Protein AF-A0AAX0L5Q6-F1 (afdb_monomer_lite)

Sequence (207 aa):
MLHQFEGVDPGPRPIDIALCAPSGLLPMERTLDDLRRASADLAHAEAAEIIARHRLGQLDEMIAGCEDDAGEVDAETAQALMGAADGLREERDSLAETLPLELGFHADRRDAASERIHTAQRKLRTMLQIPEHFGWLEEDRDLLAQARDALRFEPATLAESARQEARARLSDGLAAMPLAARRQGDLLRSVAGAARRLVDEVRRRDS

Foldseek 3Di:
DDDDDDDDDPPDDPPCPPPDDDDPDFPLVVLLVLLVVLLVLLLVLLLQLVVLVVLLVVLVVLLVVLCVVLVVDDPVSSVVSNVVSVVSVVVSVVSVVCSVVSNVVSVVSNVVSLVSNVVSLVVLVVCVVCVVVRVDDPPPPVSVVSSVVSNPDHSVNSSVVSNVVSVVVVVVDDDDDDPDPPPCVVVCVVVVVVVVVVVVVVVVVVD

Structure (mmCIF, N/CA/C/O backbone):
data_AF-A0AAX0L5Q6-F1
#
_entry.id   AF-A0AAX0L5Q6-F1
#
loop_
_atom_site.group_PDB
_atom_site.id
_atom_site.type_symbol
_atom_site.label_atom_id
_atom_site.label_alt_id
_atom_site.label_comp_id
_atom_site.label_asym_id
_atom_site.label_entity_id
_atom_site.label_seq_id
_atom_site.pdbx_PDB_ins_code
_atom_site.Cartn_x
_atom_site.Cartn_y
_atom_site.Cartn_z
_atom_site.occupancy
_atom_site.B_iso_or_equiv
_atom_site.auth_seq_id
_atom_site.auth_comp_id
_atom_site.auth_asym_id
_atom_site.auth_atom_id
_atom_site.pdbx_PDB_model_num
ATOM 1 N N . MET A 1 1 ? 4.596 8.999 -76.781 1.00 39.00 1 MET A N 1
ATOM 2 C CA . MET A 1 1 ? 5.779 9.506 -76.052 1.00 39.00 1 MET A CA 1
ATOM 3 C C . MET A 1 1 ? 5.304 9.840 -74.647 1.00 39.00 1 MET A C 1
ATOM 5 O O . MET A 1 1 ? 4.594 10.819 -74.507 1.00 39.00 1 MET A O 1
ATOM 9 N N . LEU A 1 2 ? 5.279 8.894 -73.702 1.00 43.81 2 LEU A N 1
ATOM 10 C CA . LEU A 1 2 ? 6.402 8.370 -72.898 1.00 43.81 2 LEU A CA 1
ATOM 11 C C . LEU A 1 2 ? 7.166 9.467 -72.144 1.00 43.81 2 LEU A C 1
ATOM 13 O O . LEU A 1 2 ? 7.907 10.204 -72.778 1.00 43.81 2 LEU A O 1
ATOM 17 N N . HIS A 1 3 ? 6.927 9.539 -70.829 1.00 42.66 3 HIS A N 1
ATOM 18 C CA . HIS A 1 3 ? 7.857 9.595 -69.678 1.00 42.66 3 HIS A CA 1
ATOM 19 C C . HIS A 1 3 ? 7.001 10.024 -68.464 1.00 42.66 3 HIS A C 1
ATOM 21 O O . HIS A 1 3 ? 6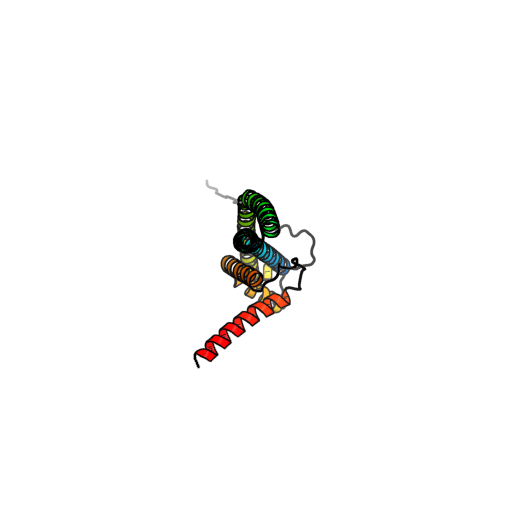.403 11.089 -68.507 1.00 42.66 3 HIS A O 1
ATOM 27 N N . GLN A 1 4 ? 6.633 9.167 -67.507 1.00 44.28 4 GLN A N 1
ATOM 28 C CA . GLN A 1 4 ? 7.376 8.372 -66.508 1.00 44.28 4 GLN A CA 1
ATOM 29 C C . GLN A 1 4 ? 7.138 8.947 -65.097 1.00 44.28 4 GLN A C 1
ATOM 31 O O . GLN A 1 4 ? 7.020 10.153 -64.913 1.00 44.28 4 GLN A O 1
ATOM 36 N N . PHE A 1 5 ? 6.972 8.020 -64.154 1.00 45.06 5 PHE A N 1
ATOM 37 C CA . PHE A 1 5 ? 6.630 8.168 -62.739 1.00 45.06 5 PHE A CA 1
ATOM 38 C C . PHE A 1 5 ? 7.772 8.768 -61.904 1.00 45.06 5 PHE A C 1
ATOM 40 O O . PHE A 1 5 ? 8.924 8.594 -62.275 1.00 45.06 5 PHE A O 1
ATOM 47 N N . GLU A 1 6 ? 7.424 9.373 -60.759 1.00 40.88 6 GLU A N 1
ATOM 48 C CA . GLU A 1 6 ? 7.946 9.115 -59.391 1.00 40.88 6 GLU A CA 1
ATOM 49 C C . GLU A 1 6 ? 7.490 10.293 -58.490 1.00 40.88 6 GLU A C 1
ATOM 51 O O . GLU A 1 6 ? 7.756 11.450 -58.786 1.00 40.88 6 GLU A O 1
ATOM 56 N N . GLY A 1 7 ? 6.691 10.140 -57.431 1.00 45.81 7 GLY A N 1
ATOM 57 C CA . GLY A 1 7 ? 6.608 9.010 -56.511 1.00 45.81 7 GLY A CA 1
ATOM 58 C C . GLY A 1 7 ? 7.611 9.141 -55.362 1.00 45.81 7 GLY A C 1
ATOM 59 O O . GLY A 1 7 ? 8.206 8.142 -54.988 1.00 45.81 7 GLY A O 1
ATOM 60 N N . VAL A 1 8 ? 7.845 10.349 -54.831 1.00 46.56 8 VAL A N 1
ATOM 61 C CA . VAL A 1 8 ? 8.694 10.529 -53.641 1.00 46.56 8 VAL A CA 1
ATOM 62 C C . VAL A 1 8 ? 7.823 10.465 -52.390 1.00 46.56 8 VAL A C 1
ATOM 64 O O . VAL A 1 8 ? 7.191 11.441 -51.989 1.00 46.56 8 VAL A O 1
ATOM 67 N N . ASP A 1 9 ? 7.790 9.272 -51.813 1.00 49.50 9 ASP A N 1
ATOM 68 C CA . ASP A 1 9 ? 7.320 8.984 -50.464 1.00 49.50 9 ASP A CA 1
ATOM 69 C C . ASP A 1 9 ? 8.256 9.670 -49.444 1.00 49.50 9 ASP A C 1
ATOM 71 O O . ASP A 1 9 ? 9.457 9.371 -49.426 1.00 49.50 9 ASP A O 1
ATOM 75 N N . PRO A 1 10 ? 7.789 10.629 -48.622 1.00 47.06 10 PRO A N 1
ATOM 76 C CA . PRO A 1 10 ? 8.602 11.153 -47.541 1.00 47.06 10 PRO A CA 1
ATOM 77 C C . PRO A 1 10 ? 8.663 10.085 -46.446 1.00 47.06 10 PRO A C 1
ATOM 79 O O . PRO A 1 10 ? 7.744 9.954 -45.638 1.00 47.06 10 PRO A O 1
ATOM 82 N N . GLY A 1 11 ? 9.760 9.325 -46.439 1.00 41.84 11 GLY A N 1
ATOM 83 C CA . GLY A 1 11 ? 10.041 8.309 -45.429 1.00 41.84 11 GLY A CA 1
ATOM 84 C C . GLY A 1 11 ? 9.844 8.804 -43.985 1.00 41.84 11 GLY A C 1
ATOM 85 O O . GLY A 1 11 ? 9.812 10.013 -43.719 1.00 41.84 11 GLY A O 1
ATOM 86 N N . PRO A 1 12 ? 9.701 7.874 -43.024 1.00 44.66 12 PRO A N 1
ATOM 87 C CA . PRO A 1 12 ? 9.390 8.206 -41.642 1.00 44.66 12 PRO A CA 1
ATOM 88 C C . PRO A 1 12 ? 10.448 9.153 -41.078 1.00 44.66 12 PRO A C 1
ATOM 90 O O . PRO A 1 12 ? 11.645 8.861 -41.094 1.00 44.66 12 PRO A O 1
ATOM 93 N N . ARG A 1 13 ? 9.991 10.310 -40.587 1.00 44.41 13 ARG A N 1
ATOM 94 C CA . ARG A 1 13 ? 10.853 11.273 -39.901 1.00 44.41 13 ARG A CA 1
ATOM 95 C C . ARG A 1 13 ? 11.5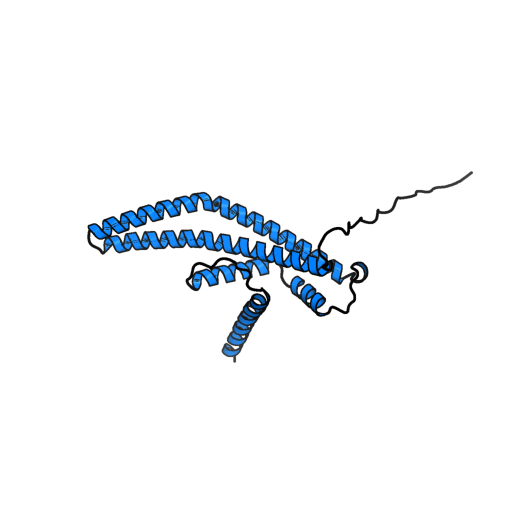40 10.563 -38.730 1.00 44.41 13 ARG A C 1
ATOM 97 O O . ARG A 1 13 ? 10.860 9.810 -38.024 1.00 44.41 13 ARG A O 1
ATOM 104 N N . PRO A 1 14 ? 12.842 10.794 -38.498 1.00 38.28 14 PRO A N 1
ATOM 105 C CA . PRO A 1 14 ? 13.479 10.319 -37.283 1.00 38.28 14 PRO A CA 1
ATOM 106 C C . PRO A 1 14 ? 12.684 10.859 -36.095 1.00 38.28 14 PRO A C 1
ATOM 108 O O . PRO A 1 14 ? 12.321 12.035 -36.052 1.00 38.28 14 PRO A O 1
ATOM 111 N N . ILE A 1 15 ? 12.352 9.966 -35.166 1.00 43.81 15 ILE A N 1
ATOM 112 C CA . ILE A 1 15 ? 11.798 10.346 -33.875 1.00 43.81 15 ILE A CA 1
ATOM 113 C C . ILE A 1 15 ? 12.855 11.246 -33.241 1.00 43.81 15 ILE A C 1
ATOM 115 O O . ILE A 1 15 ? 13.920 10.761 -32.858 1.00 43.81 15 ILE A O 1
ATOM 119 N N . ASP A 1 16 ? 12.573 12.545 -33.164 1.00 34.06 16 ASP A N 1
ATOM 120 C CA . ASP A 1 16 ? 13.301 13.478 -32.313 1.00 34.06 16 ASP A CA 1
ATOM 121 C C . ASP A 1 16 ? 13.109 13.012 -30.866 1.00 34.06 16 ASP A C 1
ATOM 123 O O . ASP A 1 16 ? 12.198 13.430 -30.146 1.00 34.06 16 ASP A O 1
ATOM 127 N N . ILE A 1 17 ? 13.956 12.075 -30.438 1.00 45.22 17 ILE A N 1
ATOM 128 C CA . ILE A 1 17 ? 14.176 11.786 -29.031 1.00 45.22 17 ILE A CA 1
ATOM 129 C C . ILE A 1 17 ? 14.894 13.022 -28.515 1.00 45.22 17 ILE A C 1
ATOM 131 O O . ILE A 1 17 ? 16.114 13.132 -28.605 1.00 45.22 17 ILE A O 1
ATOM 135 N N . ALA A 1 18 ? 14.113 13.980 -28.025 1.00 39.59 18 ALA A N 1
ATOM 136 C CA . ALA A 1 18 ? 14.612 15.123 -27.292 1.00 39.59 18 ALA A CA 1
ATOM 137 C C . ALA A 1 18 ? 15.440 14.621 -26.095 1.00 39.59 18 ALA A C 1
ATOM 139 O O . ALA A 1 18 ? 14.928 14.367 -25.004 1.00 39.59 18 ALA A O 1
ATOM 140 N N . LEU A 1 19 ? 16.746 14.466 -26.318 1.00 49.41 19 LEU A N 1
ATOM 141 C CA . LEU A 1 19 ? 17.773 14.505 -25.293 1.00 49.41 19 LEU A CA 1
ATOM 142 C C . LEU A 1 19 ? 17.742 15.911 -24.700 1.00 49.41 19 LEU A C 1
ATOM 144 O O . LEU A 1 19 ? 18.424 16.798 -25.199 1.00 49.41 19 LEU A O 1
ATOM 148 N N . CYS A 1 20 ? 16.940 16.142 -23.661 1.00 41.44 20 CYS A N 1
ATOM 149 C CA . CYS A 1 20 ? 17.141 17.315 -22.820 1.00 41.44 20 CYS A CA 1
ATOM 150 C C . CYS A 1 20 ? 16.563 17.168 -21.403 1.00 41.44 20 CYS A C 1
ATOM 152 O O . CYS A 1 20 ? 15.377 16.898 -21.222 1.00 41.44 20 CYS A O 1
ATOM 154 N N . ALA A 1 21 ? 17.451 17.470 -20.443 1.00 41.88 21 ALA A N 1
ATOM 155 C CA . ALA A 1 21 ? 17.287 17.789 -19.015 1.00 41.88 21 ALA A CA 1
ATOM 156 C C . ALA A 1 21 ? 17.205 16.638 -17.980 1.00 41.88 21 ALA A C 1
ATOM 158 O O . ALA A 1 21 ? 16.645 15.576 -18.251 1.00 41.88 21 ALA A O 1
ATOM 159 N N . PRO A 1 22 ? 17.616 16.885 -16.715 1.00 41.16 22 PRO A N 1
ATOM 160 C CA . PRO A 1 22 ? 18.889 17.420 -16.226 1.00 41.16 22 PRO A CA 1
ATOM 161 C C . PRO A 1 22 ? 19.410 16.460 -15.143 1.00 41.16 22 PRO A C 1
ATOM 163 O O . PRO A 1 22 ? 19.138 16.590 -13.951 1.00 41.16 22 PRO A O 1
ATOM 166 N N . SER A 1 23 ? 20.085 15.402 -15.549 1.00 47.94 23 SER A N 1
ATOM 167 C CA . SER A 1 23 ? 20.729 14.471 -14.627 1.00 47.94 23 SER A CA 1
ATOM 168 C C . SER A 1 23 ? 21.880 13.902 -15.422 1.00 47.94 23 SER A C 1
ATOM 170 O O . SER A 1 23 ? 21.639 13.380 -16.504 1.00 47.94 23 SER A O 1
ATOM 172 N N . GLY A 1 24 ? 23.117 14.028 -14.948 1.00 57.69 24 GLY A N 1
ATOM 173 C CA . GLY A 1 24 ? 24.294 13.460 -15.621 1.00 57.69 24 GLY A CA 1
ATOM 174 C C . GLY A 1 24 ? 24.316 11.924 -15.645 1.00 57.69 24 GLY A C 1
ATOM 175 O O . GLY A 1 24 ? 25.393 11.348 -15.692 1.00 57.69 24 GLY A O 1
ATOM 176 N N . LEU A 1 25 ? 23.149 11.282 -15.544 1.00 63.72 25 LEU A N 1
ATOM 177 C CA . LEU A 1 25 ? 22.949 9.844 -15.545 1.00 63.72 25 LEU A CA 1
ATOM 178 C C . LEU A 1 25 ? 22.794 9.352 -16.980 1.00 63.72 25 LEU A C 1
ATOM 180 O O . LEU A 1 25 ? 22.080 9.953 -17.790 1.00 63.72 25 LEU A O 1
ATOM 184 N N . LEU A 1 26 ? 23.413 8.215 -17.267 1.00 80.88 26 LEU A N 1
ATOM 185 C CA . LEU A 1 26 ? 23.251 7.523 -18.535 1.00 80.88 26 LEU A CA 1
ATOM 186 C C . LEU A 1 26 ? 21.781 7.077 -18.707 1.00 80.88 26 LEU A C 1
ATOM 188 O O . LEU A 1 26 ? 21.096 6.779 -17.722 1.00 80.88 26 LEU A O 1
ATOM 192 N N . PRO A 1 27 ? 21.262 6.971 -19.947 1.00 86.81 27 PRO A N 1
ATOM 193 C CA . PRO A 1 27 ? 19.860 6.616 -20.203 1.00 86.81 27 PRO A CA 1
ATOM 194 C C . PRO A 1 27 ? 19.373 5.342 -19.490 1.00 86.81 27 PRO A C 1
ATOM 196 O O . PRO A 1 27 ? 18.231 5.275 -19.025 1.00 86.81 27 PRO A O 1
ATOM 199 N N . MET A 1 28 ? 20.242 4.337 -19.364 1.00 87.62 28 MET A N 1
ATOM 200 C CA . MET A 1 28 ? 19.927 3.094 -18.659 1.00 87.62 28 MET A CA 1
ATOM 201 C C . MET A 1 28 ? 19.878 3.277 -17.137 1.00 87.62 28 MET A C 1
ATOM 203 O O . MET A 1 28 ? 18.974 2.732 -16.509 1.00 87.62 28 MET A O 1
ATOM 207 N N . GLU A 1 29 ? 20.768 4.077 -16.539 1.00 89.50 29 GLU A N 1
ATOM 208 C CA . GLU A 1 29 ? 20.717 4.394 -15.101 1.00 89.50 29 GLU A CA 1
ATOM 209 C C . GLU A 1 29 ? 19.412 5.097 -14.745 1.00 89.50 29 GLU A C 1
ATOM 211 O O . GLU A 1 29 ? 18.753 4.735 -13.773 1.00 89.50 29 GLU A O 1
ATOM 216 N N . ARG A 1 30 ? 18.996 6.058 -15.578 1.00 90.25 30 ARG A N 1
ATOM 217 C CA . ARG A 1 30 ? 17.706 6.732 -15.425 1.00 90.25 30 ARG A CA 1
ATOM 218 C C . ARG A 1 30 ? 16.544 5.747 -15.521 1.00 90.25 30 ARG A C 1
ATOM 220 O O . ARG A 1 30 ? 15.635 5.796 -14.704 1.00 90.25 30 ARG A O 1
ATOM 227 N N . THR A 1 31 ? 16.582 4.831 -16.487 1.00 92.88 31 THR A N 1
ATOM 228 C CA . THR A 1 31 ? 15.521 3.825 -16.652 1.00 92.88 31 THR A CA 1
ATOM 229 C C . THR A 1 31 ? 15.474 2.851 -15.469 1.00 92.88 31 THR A C 1
ATOM 231 O O . THR A 1 31 ? 14.393 2.457 -15.033 1.00 92.88 31 THR A O 1
ATOM 234 N N . LEU A 1 32 ? 16.632 2.486 -14.912 1.00 92.06 32 LEU A N 1
ATOM 235 C CA . LEU A 1 32 ? 16.724 1.706 -13.680 1.00 92.06 32 LEU A CA 1
ATOM 236 C C . LEU A 1 32 ? 16.179 2.479 -12.475 1.00 92.06 32 LEU A C 1
ATOM 238 O O . LEU A 1 32 ? 15.491 1.888 -11.647 1.00 92.06 32 LEU A O 1
ATOM 242 N N . ASP A 1 33 ? 16.444 3.781 -12.375 1.00 93.31 33 ASP A N 1
ATOM 243 C CA . ASP A 1 33 ? 15.883 4.621 -11.314 1.00 93.31 33 ASP A CA 1
ATOM 244 C C . ASP A 1 33 ? 14.357 4.749 -11.429 1.00 93.31 33 ASP A C 1
ATOM 246 O O . ASP A 1 33 ? 13.644 4.552 -10.445 1.00 93.31 33 ASP A O 1
ATOM 250 N N . ASP A 1 34 ? 13.840 4.965 -12.641 1.00 93.75 34 ASP A N 1
ATOM 251 C CA . ASP A 1 34 ? 12.400 4.982 -12.921 1.00 93.75 34 ASP A CA 1
ATOM 252 C C . ASP A 1 34 ? 11.740 3.654 -12.515 1.00 93.75 34 ASP A C 1
ATOM 254 O O . ASP A 1 34 ? 10.686 3.645 -11.873 1.00 93.75 34 ASP A O 1
ATOM 258 N N . LEU A 1 35 ? 12.385 2.526 -12.831 1.00 94.00 35 LEU A N 1
ATOM 259 C CA . LEU A 1 35 ? 11.920 1.195 -12.446 1.00 94.00 35 LEU A CA 1
ATOM 260 C C . LEU A 1 35 ? 11.919 1.008 -10.922 1.00 94.00 35 LEU A C 1
ATOM 262 O O . LEU A 1 35 ? 10.951 0.478 -10.371 1.00 94.00 35 LEU A O 1
ATOM 266 N N . ARG A 1 36 ? 12.963 1.473 -10.223 1.00 92.69 36 ARG A N 1
ATOM 267 C CA . ARG A 1 36 ? 13.037 1.428 -8.751 1.00 92.69 36 ARG A CA 1
ATOM 268 C C . ARG A 1 36 ? 11.916 2.246 -8.114 1.00 92.69 36 ARG A C 1
ATOM 270 O O . ARG A 1 36 ? 11.240 1.740 -7.221 1.00 92.69 36 ARG A O 1
ATOM 277 N N . ARG A 1 37 ? 11.680 3.473 -8.591 1.00 94.00 37 ARG A N 1
ATOM 278 C CA . ARG A 1 37 ? 10.597 4.343 -8.100 1.00 94.00 37 ARG A CA 1
ATOM 279 C C . ARG A 1 37 ? 9.227 3.709 -8.320 1.00 94.00 37 ARG A C 1
ATOM 281 O O . ARG A 1 37 ? 8.440 3.632 -7.385 1.00 94.00 37 ARG A O 1
ATOM 288 N N . ALA A 1 38 ? 8.970 3.188 -9.519 1.00 95.88 38 ALA A N 1
ATOM 289 C CA . ALA A 1 38 ? 7.710 2.516 -9.821 1.00 95.88 38 ALA A CA 1
ATOM 290 C C . ALA A 1 38 ? 7.502 1.258 -8.956 1.00 95.88 38 ALA A C 1
ATOM 292 O O . ALA A 1 38 ? 6.407 1.031 -8.452 1.00 95.88 38 ALA A O 1
ATOM 293 N N . SER A 1 39 ? 8.563 0.488 -8.698 1.00 94.44 39 SER A N 1
ATOM 294 C CA . SER A 1 39 ? 8.512 -0.672 -7.793 1.00 94.44 39 SER A CA 1
ATOM 295 C C . SER A 1 39 ? 8.211 -0.269 -6.344 1.00 94.44 39 SER A C 1
ATOM 297 O O . SER A 1 39 ? 7.459 -0.953 -5.654 1.00 94.44 39 SER A O 1
ATOM 299 N N . ALA A 1 40 ? 8.769 0.851 -5.875 1.00 93.25 40 ALA A N 1
ATOM 300 C CA . ALA A 1 40 ? 8.499 1.380 -4.539 1.00 93.25 40 ALA A CA 1
ATOM 301 C C . ALA A 1 40 ? 7.060 1.903 -4.390 1.00 93.25 40 ALA A C 1
ATOM 303 O O . ALA A 1 40 ? 6.447 1.703 -3.340 1.00 93.25 40 ALA A O 1
ATOM 304 N N . ASP A 1 41 ? 6.520 2.536 -5.436 1.00 94.25 41 ASP A N 1
ATOM 305 C CA . ASP A 1 41 ? 5.120 2.965 -5.489 1.00 94.25 41 ASP A CA 1
ATOM 306 C C . ASP A 1 41 ? 4.161 1.772 -5.450 1.00 94.25 41 ASP A C 1
ATOM 308 O O . ASP A 1 41 ? 3.184 1.800 -4.702 1.00 94.25 41 ASP A O 1
ATOM 312 N N . LEU A 1 42 ? 4.466 0.716 -6.212 1.00 96.31 42 LEU A N 1
ATOM 313 C CA . LEU A 1 42 ? 3.703 -0.531 -6.200 1.00 96.31 42 LEU A CA 1
ATOM 314 C C . LEU A 1 42 ? 3.681 -1.136 -4.792 1.00 96.31 42 LEU A C 1
ATOM 316 O O . LEU A 1 42 ? 2.616 -1.426 -4.257 1.00 96.31 42 LEU A O 1
ATOM 320 N N . ALA A 1 43 ? 4.850 -1.258 -4.157 1.00 94.25 43 ALA A N 1
ATOM 321 C CA . ALA A 1 43 ? 4.950 -1.809 -2.811 1.00 94.25 43 ALA A CA 1
ATOM 322 C C . ALA A 1 43 ? 4.190 -0.976 -1.763 1.00 94.25 43 ALA A C 1
ATOM 324 O O . ALA A 1 43 ? 3.603 -1.543 -0.845 1.00 94.25 43 ALA A O 1
ATOM 325 N N . HIS A 1 44 ? 4.174 0.354 -1.901 1.00 93.62 44 HIS A N 1
ATOM 326 C CA . HIS A 1 44 ? 3.370 1.225 -1.040 1.00 93.62 44 HIS A CA 1
ATOM 327 C C . HIS A 1 44 ? 1.875 0.990 -1.207 1.00 93.62 44 HIS A C 1
ATOM 329 O O . HIS A 1 44 ? 1.171 0.918 -0.205 1.00 93.62 44 HIS A O 1
ATOM 335 N N . ALA A 1 45 ? 1.393 0.897 -2.448 1.00 95.56 45 ALA A N 1
ATOM 336 C CA . ALA A 1 45 ? -0.021 0.669 -2.718 1.00 95.56 45 ALA A CA 1
ATOM 337 C C . ALA A 1 45 ? -0.496 -0.660 -2.107 1.00 95.56 45 ALA A C 1
ATOM 339 O O . ALA A 1 45 ? -1.496 -0.682 -1.395 1.00 95.56 45 ALA A O 1
ATOM 340 N N . GLU A 1 46 ? 0.278 -1.733 -2.297 1.00 95.19 46 GLU A N 1
ATOM 341 C CA . GLU A 1 46 ? -0.011 -3.057 -1.728 1.00 95.19 46 GLU A CA 1
ATOM 342 C C . GLU A 1 46 ? 0.016 -3.061 -0.190 1.00 95.19 46 GLU A C 1
ATOM 344 O O . GLU A 1 46 ? -0.846 -3.654 0.460 1.00 95.19 46 GLU A O 1
ATOM 349 N N . ALA A 1 47 ? 1.001 -2.388 0.415 1.00 93.19 47 ALA A N 1
ATOM 350 C CA . ALA A 1 47 ? 1.112 -2.314 1.868 1.00 93.19 47 ALA A CA 1
ATOM 351 C C . ALA A 1 47 ? -0.021 -1.490 2.494 1.00 93.19 47 ALA A C 1
ATOM 353 O O . ALA A 1 47 ? -0.550 -1.881 3.532 1.00 93.19 47 ALA A O 1
ATOM 354 N N . ALA A 1 48 ? -0.398 -0.371 1.874 1.00 92.31 48 ALA A N 1
ATOM 355 C CA . ALA A 1 48 ? -1.431 0.515 2.396 1.00 92.31 48 ALA A CA 1
ATOM 356 C C . ALA A 1 48 ? -2.797 -0.178 2.472 1.00 92.31 48 ALA A C 1
ATOM 358 O O . ALA A 1 48 ? -3.453 -0.101 3.507 1.00 92.31 48 ALA A O 1
ATOM 359 N N . GLU A 1 49 ? -3.181 -0.936 1.438 1.00 93.00 49 GLU A N 1
ATOM 360 C CA . GLU A 1 49 ? -4.413 -1.734 1.464 1.00 93.00 49 GLU A CA 1
ATOM 361 C C . GLU A 1 49 ? -4.413 -2.749 2.622 1.00 93.00 49 GLU A C 1
ATOM 363 O O . GLU A 1 49 ? -5.400 -2.871 3.352 1.00 93.00 49 GLU A O 1
ATOM 368 N N . ILE A 1 50 ? -3.305 -3.468 2.817 1.00 93.06 50 ILE A N 1
ATOM 369 C CA . ILE A 1 50 ? -3.182 -4.462 3.890 1.00 93.06 50 ILE A CA 1
ATOM 370 C C . ILE A 1 50 ? -3.276 -3.802 5.272 1.00 93.06 50 ILE A C 1
ATOM 372 O O . ILE A 1 50 ? -3.982 -4.309 6.142 1.00 93.06 50 ILE A O 1
ATOM 376 N N . ILE A 1 51 ? -2.601 -2.668 5.467 1.00 90.62 51 ILE A N 1
ATOM 377 C CA . ILE A 1 51 ? -2.607 -1.922 6.732 1.00 90.62 51 ILE A CA 1
ATOM 378 C C . ILE A 1 51 ? -4.005 -1.379 7.041 1.00 90.62 51 ILE A C 1
ATOM 380 O O . ILE A 1 51 ? -4.470 -1.513 8.171 1.00 90.62 51 ILE A O 1
ATOM 384 N N . ALA A 1 52 ? -4.693 -0.805 6.051 1.00 90.94 52 ALA A N 1
ATOM 385 C CA . ALA A 1 52 ? -6.026 -0.242 6.242 1.00 90.94 52 ALA A CA 1
ATOM 386 C C . ALA A 1 52 ? -7.039 -1.322 6.663 1.00 90.94 52 ALA A C 1
ATOM 388 O O . ALA A 1 52 ? -7.781 -1.142 7.629 1.00 90.94 52 ALA A O 1
ATOM 389 N N . ARG A 1 53 ? -7.004 -2.493 6.009 1.00 92.19 53 ARG A N 1
ATOM 390 C CA . ARG A 1 53 ? -7.839 -3.648 6.385 1.00 92.19 53 ARG A CA 1
ATOM 391 C C . ARG A 1 53 ? -7.485 -4.198 7.767 1.00 92.19 53 ARG A C 1
ATOM 393 O O . ARG A 1 53 ? -8.385 -4.528 8.532 1.00 92.19 53 ARG A O 1
ATOM 400 N N . HIS A 1 54 ? -6.195 -4.287 8.091 1.00 92.88 54 HIS A N 1
ATOM 401 C CA . HIS A 1 54 ? -5.746 -4.739 9.408 1.00 92.88 54 HIS A CA 1
ATOM 402 C C . HIS A 1 54 ? -6.237 -3.815 10.523 1.00 92.88 54 HIS A C 1
ATOM 404 O O . HIS A 1 54 ? -6.677 -4.298 11.558 1.00 92.88 54 HIS A O 1
ATOM 410 N N . ARG A 1 55 ? -6.193 -2.493 10.320 1.00 92.38 55 ARG A N 1
ATOM 411 C CA . ARG A 1 55 ? -6.650 -1.525 11.324 1.00 92.38 55 ARG A CA 1
ATOM 412 C C . ARG A 1 55 ? -8.130 -1.699 11.668 1.00 92.38 55 ARG A C 1
ATOM 414 O O . ARG A 1 55 ? -8.463 -1.627 12.842 1.00 92.38 55 ARG A O 1
ATOM 421 N N . LEU A 1 56 ? -8.995 -1.972 10.686 1.00 92.94 56 LEU A N 1
ATOM 422 C CA . LEU A 1 56 ? -10.397 -2.304 10.973 1.00 92.94 56 LEU A CA 1
ATOM 423 C C . LEU A 1 56 ? -10.519 -3.569 11.824 1.00 92.94 56 LEU A C 1
ATOM 425 O O . LEU A 1 56 ? -11.201 -3.539 12.840 1.00 92.94 56 LEU A O 1
ATOM 429 N N . GLY A 1 57 ? -9.817 -4.644 11.450 1.00 92.38 57 GLY A N 1
ATOM 430 C CA . GLY A 1 57 ? -9.831 -5.886 12.229 1.00 92.38 57 GLY A CA 1
ATOM 431 C C . GLY A 1 57 ? -9.335 -5.684 13.663 1.00 92.38 57 GLY A C 1
ATOM 432 O O . GLY A 1 57 ? -9.947 -6.181 14.598 1.00 92.38 57 GLY A O 1
ATOM 433 N N . GLN A 1 58 ? -8.285 -4.882 13.848 1.00 92.94 58 GLN A N 1
ATOM 434 C CA . GLN A 1 58 ? -7.760 -4.546 15.170 1.00 92.94 58 GLN A CA 1
ATOM 435 C C . GLN A 1 58 ? -8.767 -3.752 16.014 1.00 92.94 58 GLN A C 1
ATOM 437 O O . GLN A 1 58 ? -8.880 -3.997 17.211 1.00 92.94 58 GLN A O 1
ATOM 442 N N . LEU A 1 59 ? -9.500 -2.808 15.415 1.00 93.50 59 LEU A N 1
ATOM 443 C CA . LEU A 1 59 ? -10.560 -2.084 16.120 1.00 93.50 59 LEU A CA 1
ATOM 444 C C . LEU A 1 59 ? -11.697 -3.029 16.519 1.00 93.50 59 LEU A C 1
ATOM 446 O O . LEU A 1 59 ? -12.139 -2.975 17.663 1.00 93.50 59 LEU A O 1
ATOM 450 N N . ASP A 1 60 ? -12.117 -3.921 15.618 1.00 96.06 60 ASP A N 1
ATOM 451 C CA . ASP A 1 60 ? -13.149 -4.923 15.902 1.00 96.06 60 ASP A CA 1
ATOM 452 C C . ASP A 1 60 ? -12.715 -5.855 17.062 1.00 96.06 60 ASP A C 1
ATOM 454 O O . ASP A 1 60 ? -13.505 -6.122 17.967 1.00 96.06 60 ASP A O 1
ATOM 458 N N . GLU A 1 61 ? -11.448 -6.289 17.097 1.00 94.38 61 GLU A N 1
ATOM 459 C CA . GLU A 1 61 ? -10.878 -7.084 18.199 1.00 94.38 61 GLU A CA 1
ATOM 460 C C . GLU A 1 61 ? -10.828 -6.312 19.526 1.00 94.38 61 GLU A C 1
ATOM 462 O O . GLU A 1 61 ? -11.154 -6.864 20.576 1.00 94.38 61 GLU A O 1
ATOM 467 N N . MET A 1 62 ? -10.442 -5.033 19.498 1.00 92.69 62 MET A N 1
ATOM 468 C CA . MET A 1 62 ? -10.400 -4.195 20.700 1.00 92.69 62 MET A CA 1
ATOM 469 C C . MET A 1 62 ? -11.798 -3.929 21.265 1.00 92.69 62 MET A C 1
ATOM 471 O O . MET A 1 62 ? -11.972 -3.965 22.480 1.00 92.69 62 MET A O 1
ATOM 475 N N . ILE A 1 63 ? -12.790 -3.688 20.401 1.00 92.00 63 ILE A N 1
ATOM 476 C CA . ILE A 1 63 ? -14.193 -3.521 20.803 1.00 92.00 63 ILE A CA 1
ATOM 477 C C . ILE A 1 63 ? -14.689 -4.795 21.487 1.00 92.00 63 ILE A C 1
ATOM 479 O O . ILE A 1 63 ? -15.213 -4.712 22.595 1.00 92.00 63 ILE A O 1
ATOM 483 N N . ALA A 1 64 ? -14.468 -5.958 20.865 1.00 93.00 64 ALA A N 1
ATOM 484 C CA . ALA A 1 64 ? -14.852 -7.244 21.440 1.00 93.00 64 ALA A CA 1
ATOM 485 C C . ALA A 1 64 ? -14.172 -7.484 22.797 1.00 93.00 64 ALA A C 1
ATOM 487 O O . ALA A 1 64 ? -14.843 -7.845 23.756 1.00 93.00 64 ALA A O 1
ATOM 488 N N . GLY A 1 65 ? -12.872 -7.192 22.914 1.00 92.56 65 GLY A N 1
ATOM 489 C CA . GLY A 1 65 ? -12.152 -7.293 24.186 1.00 92.56 65 GLY A CA 1
ATOM 490 C C . GLY A 1 65 ? -12.745 -6.398 25.279 1.00 92.56 65 GLY A C 1
ATOM 491 O O . GLY A 1 65 ? -12.930 -6.850 26.403 1.00 92.56 65 GLY A O 1
ATOM 492 N N . CYS A 1 66 ? -13.113 -5.153 24.955 1.00 92.00 66 CYS A N 1
ATOM 493 C CA . CYS A 1 66 ? -13.786 -4.273 25.913 1.00 92.00 66 CYS A CA 1
ATOM 494 C C . CYS A 1 66 ? -15.167 -4.799 26.336 1.00 92.00 66 CYS A C 1
ATOM 496 O O . CYS A 1 66 ? -15.526 -4.671 27.505 1.00 92.00 66 CYS A O 1
ATOM 498 N N . GLU A 1 67 ? -15.945 -5.352 25.404 1.00 92.75 67 GLU A N 1
ATOM 499 C CA . GLU A 1 67 ? -17.276 -5.912 25.673 1.00 92.75 67 GLU A CA 1
ATOM 500 C C . GLU A 1 67 ? -17.205 -7.181 26.535 1.00 92.75 67 GLU A C 1
ATOM 502 O O . GLU A 1 67 ? -17.982 -7.316 27.485 1.00 92.75 67 GLU A O 1
ATOM 507 N N . ASP A 1 68 ? -16.258 -8.073 26.237 1.00 92.56 68 ASP A N 1
ATOM 508 C CA . ASP A 1 68 ? -16.012 -9.298 26.997 1.00 92.56 68 ASP A CA 1
ATOM 509 C C . ASP A 1 68 ? -15.543 -8.963 28.423 1.00 92.56 68 ASP A C 1
ATOM 511 O O . ASP A 1 68 ? -16.153 -9.411 29.398 1.00 92.56 68 ASP A O 1
ATOM 515 N N . ASP A 1 69 ? -14.533 -8.092 28.559 1.00 92.06 69 ASP A N 1
ATOM 516 C CA . ASP A 1 69 ? -13.992 -7.675 29.858 1.00 92.06 69 ASP A CA 1
ATOM 517 C C . ASP A 1 69 ? -15.056 -6.969 30.719 1.00 92.06 69 ASP A C 1
ATOM 519 O O . ASP A 1 69 ? -15.109 -7.160 31.937 1.00 92.06 69 ASP A O 1
ATOM 523 N N . ALA A 1 70 ? -15.955 -6.184 30.108 1.00 91.25 70 ALA A N 1
ATOM 524 C CA . ALA A 1 70 ? -17.042 -5.508 30.820 1.00 91.25 70 ALA A CA 1
ATOM 525 C C . ALA A 1 70 ? -18.021 -6.489 31.492 1.00 91.25 70 ALA A C 1
ATOM 527 O O . ALA A 1 70 ? -18.650 -6.133 32.491 1.00 91.25 70 ALA A O 1
ATOM 528 N N . GLY A 1 71 ? -18.145 -7.717 30.977 1.00 90.31 71 GLY A N 1
ATOM 529 C CA . GLY A 1 71 ? -18.977 -8.770 31.561 1.00 90.31 71 GLY A CA 1
ATOM 530 C C . GLY A 1 71 ? -18.402 -9.403 32.833 1.00 90.31 71 GLY A C 1
ATOM 531 O O . GLY A 1 71 ? -19.144 -10.053 33.574 1.00 90.31 71 GLY A O 1
ATOM 532 N N . GLU A 1 72 ? -17.108 -9.212 33.105 1.00 94.25 72 GLU A N 1
ATOM 533 C CA . GLU A 1 72 ? -16.379 -9.892 34.185 1.00 94.25 72 GLU A CA 1
ATOM 534 C C . GLU A 1 72 ? -15.978 -8.973 35.354 1.00 94.25 72 GLU A C 1
ATOM 536 O O . GLU A 1 72 ? -15.521 -9.451 36.397 1.00 94.25 72 GLU A O 1
ATOM 541 N N . VAL A 1 73 ? -16.163 -7.658 35.211 1.00 92.69 73 VAL A N 1
ATOM 542 C CA . VAL A 1 73 ? -15.715 -6.637 36.175 1.00 92.69 73 VAL A CA 1
ATOM 543 C C . VAL A 1 73 ? -16.873 -5.973 36.935 1.00 92.69 73 VAL A C 1
ATOM 545 O O . VAL A 1 73 ? -18.051 -6.263 36.723 1.00 92.69 73 VAL A O 1
ATOM 548 N N . ASP A 1 74 ? -16.549 -5.088 37.882 1.00 95.06 74 ASP A N 1
ATOM 549 C CA . ASP A 1 74 ? -17.545 -4.316 38.625 1.00 95.06 74 ASP A CA 1
ATOM 550 C C . ASP A 1 74 ? -18.255 -3.267 37.745 1.00 95.06 74 ASP A C 1
ATOM 552 O O . ASP A 1 74 ? -17.784 -2.900 36.671 1.00 95.06 74 ASP A O 1
ATOM 556 N N . ALA A 1 75 ? -19.393 -2.755 38.220 1.00 95.94 75 ALA A N 1
ATOM 557 C CA . ALA A 1 75 ? -20.259 -1.876 37.436 1.00 95.94 75 ALA A CA 1
ATOM 558 C C . ALA A 1 75 ? -19.600 -0.554 36.996 1.00 95.94 75 ALA A C 1
ATOM 560 O O . ALA A 1 75 ? -19.926 -0.055 35.920 1.00 95.94 75 ALA A O 1
ATOM 561 N N . GLU A 1 76 ? -18.699 0.021 37.799 1.00 95.62 76 GLU A N 1
ATOM 562 C CA . GLU A 1 76 ? -18.012 1.268 37.442 1.00 95.62 76 GLU A CA 1
ATOM 563 C C . GLU A 1 76 ? -16.995 1.006 36.325 1.00 95.62 76 GLU A C 1
ATOM 565 O O . GLU A 1 76 ? -16.999 1.695 35.300 1.00 95.62 76 GLU A O 1
ATOM 570 N N . THR A 1 77 ? -16.188 -0.047 36.476 1.00 92.50 77 THR A N 1
ATOM 571 C CA . THR A 1 77 ? -15.215 -0.470 35.458 1.00 92.50 77 THR A CA 1
ATOM 572 C C . THR A 1 77 ? -15.904 -0.903 34.161 1.00 92.50 77 THR A C 1
ATOM 574 O O . THR A 1 77 ? -15.484 -0.498 33.077 1.00 92.50 77 THR A O 1
ATOM 577 N N . ALA A 1 78 ? -17.001 -1.659 34.250 1.00 90.88 78 ALA A N 1
ATOM 578 C CA . ALA A 1 78 ? -17.787 -2.082 33.093 1.00 90.88 78 ALA A CA 1
ATOM 579 C C . ALA A 1 78 ? -18.336 -0.874 32.320 1.00 90.88 78 ALA A C 1
ATOM 581 O O . ALA A 1 78 ? -18.253 -0.826 31.095 1.00 90.88 78 ALA A O 1
ATOM 582 N N . GLN A 1 79 ? -18.840 0.146 33.024 1.00 96.75 79 GLN A N 1
ATOM 583 C CA . GLN A 1 79 ? -19.310 1.375 32.388 1.00 96.75 79 GLN A CA 1
ATOM 584 C C . GLN A 1 79 ? -18.177 2.113 31.658 1.00 96.75 79 GLN A C 1
ATOM 586 O O . GLN A 1 79 ? -18.390 2.620 30.554 1.00 96.75 79 GLN A O 1
ATOM 591 N N . ALA A 1 80 ? -16.977 2.161 32.242 1.00 94.44 80 ALA A N 1
ATOM 592 C CA . ALA A 1 80 ? -15.813 2.766 31.601 1.00 94.44 80 ALA A CA 1
ATOM 593 C C . ALA A 1 80 ? -15.374 2.001 30.338 1.00 94.44 80 ALA A C 1
ATOM 595 O O . ALA A 1 80 ? -15.099 2.629 29.315 1.00 94.44 80 ALA A O 1
ATOM 596 N N . LEU A 1 81 ? -15.355 0.663 30.382 1.00 91.00 81 LEU A N 1
ATOM 597 C CA . LEU A 1 81 ? -15.028 -0.190 29.232 1.00 91.00 81 LEU A CA 1
ATOM 598 C C . LEU A 1 81 ? -16.045 -0.041 28.098 1.00 91.00 81 LEU A C 1
ATOM 600 O O . LEU A 1 81 ? -15.652 0.109 26.944 1.00 91.00 81 LEU A O 1
ATOM 604 N N . MET A 1 82 ? -17.339 0.010 28.418 1.00 96.56 82 MET A N 1
ATOM 605 C CA . MET A 1 82 ? -18.381 0.247 27.415 1.00 96.56 82 MET A CA 1
ATOM 606 C C . MET A 1 82 ? -18.253 1.634 26.774 1.00 96.56 82 MET A C 1
ATOM 608 O O . MET A 1 82 ? -18.373 1.754 25.558 1.00 96.56 82 MET A O 1
ATOM 612 N N . GLY A 1 83 ? -17.923 2.668 27.556 1.00 95.56 83 GLY A N 1
ATOM 613 C CA . GLY A 1 83 ? -17.628 3.998 27.012 1.00 95.56 83 GLY A CA 1
ATOM 614 C C . GLY A 1 83 ? -16.385 4.024 26.111 1.00 95.56 83 GLY A C 1
ATOM 615 O O . GLY A 1 83 ? -16.363 4.738 25.110 1.00 95.56 83 GLY A O 1
ATOM 616 N N . ALA A 1 84 ? -15.359 3.224 26.421 1.00 96.06 84 ALA A N 1
ATOM 617 C CA . ALA A 1 84 ? -14.200 3.053 25.545 1.00 96.06 84 ALA A CA 1
ATOM 618 C C . ALA A 1 84 ? -14.573 2.321 24.244 1.00 96.06 84 ALA A C 1
ATOM 620 O O . ALA A 1 84 ? -14.163 2.754 23.166 1.00 96.06 84 ALA A O 1
ATOM 621 N N . ALA A 1 85 ? -15.391 1.267 24.329 1.00 96.00 85 ALA A N 1
ATOM 622 C CA . ALA A 1 85 ? -15.909 0.547 23.168 1.00 96.00 85 ALA A CA 1
ATOM 623 C C . ALA A 1 85 ? -16.735 1.462 22.250 1.00 96.00 85 ALA A C 1
ATOM 625 O O . ALA A 1 85 ? -16.587 1.394 21.033 1.00 96.00 85 ALA A O 1
ATOM 626 N N . ASP A 1 86 ? -17.551 2.362 22.808 1.00 97.75 86 ASP A N 1
ATOM 627 C CA . ASP A 1 86 ? -18.295 3.362 22.033 1.00 97.75 86 ASP A CA 1
ATOM 628 C C . ASP A 1 86 ? -17.347 4.267 21.226 1.00 97.75 86 ASP A C 1
ATOM 630 O O . ASP A 1 86 ? -17.522 4.413 20.016 1.00 97.75 86 ASP A O 1
ATOM 634 N N . GLY A 1 87 ? -16.287 4.790 21.855 1.00 96.25 87 GLY A N 1
ATOM 635 C CA . GLY A 1 87 ? -15.276 5.597 21.161 1.00 96.25 87 GLY A CA 1
ATOM 636 C C . GLY A 1 87 ? -14.524 4.828 20.066 1.00 96.25 87 GLY A C 1
ATOM 637 O O . GLY A 1 87 ? -14.262 5.368 18.991 1.00 96.25 87 GLY A O 1
ATOM 638 N N . LEU A 1 88 ? -14.221 3.547 20.298 1.00 96.19 88 LEU A N 1
ATOM 639 C CA . LEU A 1 88 ? -13.613 2.681 19.283 1.00 96.19 88 LEU A CA 1
ATOM 640 C C . LEU A 1 88 ? -14.567 2.413 18.110 1.00 96.19 88 LEU A C 1
ATOM 642 O O . LEU A 1 88 ? -14.114 2.383 16.966 1.00 96.19 88 LEU A O 1
ATOM 646 N N . ARG A 1 89 ? -15.876 2.259 18.360 1.00 98.31 89 ARG A N 1
ATOM 647 C CA . ARG A 1 89 ? -16.886 2.107 17.297 1.00 98.31 89 ARG A CA 1
ATOM 648 C C . ARG A 1 89 ? -16.990 3.363 16.437 1.00 98.31 89 ARG A C 1
ATOM 650 O O . ARG A 1 89 ? -17.031 3.238 15.218 1.00 98.31 89 ARG A O 1
ATOM 657 N N . GLU A 1 90 ? -16.941 4.554 17.033 1.00 98.00 90 GLU A N 1
ATOM 658 C CA . GLU A 1 90 ? -16.902 5.814 16.276 1.00 98.00 90 GLU A CA 1
ATOM 659 C C . GLU A 1 90 ? -15.672 5.897 15.355 1.00 98.00 90 GLU A C 1
ATOM 661 O O . GLU A 1 90 ? -15.793 6.242 14.176 1.00 98.00 90 GLU A O 1
ATOM 666 N N . GLU A 1 91 ? -14.482 5.538 15.856 1.00 96.56 91 GLU A N 1
ATOM 667 C CA . GLU A 1 91 ? -13.264 5.488 15.036 1.00 96.56 91 GLU A CA 1
ATOM 668 C C . GLU A 1 91 ? -13.380 4.449 13.913 1.00 96.56 91 GLU A C 1
ATOM 670 O O . GLU A 1 91 ? -13.029 4.720 12.760 1.00 96.56 91 GLU A O 1
ATOM 675 N N . ARG A 1 92 ? -13.887 3.261 14.246 1.00 97.00 92 ARG A N 1
ATOM 676 C CA . ARG A 1 92 ? -14.079 2.150 13.316 1.00 97.00 92 ARG A CA 1
ATOM 677 C C . ARG A 1 92 ? -15.051 2.515 12.202 1.00 97.00 92 ARG A C 1
ATOM 679 O O . ARG A 1 92 ? -14.773 2.206 11.046 1.00 97.00 92 ARG A O 1
ATOM 686 N N . ASP A 1 93 ? -16.152 3.185 12.521 1.00 97.94 93 ASP A N 1
ATOM 687 C CA . ASP A 1 93 ? -17.148 3.611 11.538 1.00 97.94 93 ASP A CA 1
ATOM 688 C C . ASP A 1 93 ? -16.619 4.731 10.642 1.00 97.94 93 ASP A C 1
ATOM 690 O O . ASP A 1 93 ? -16.788 4.663 9.425 1.00 97.94 93 ASP A O 1
ATOM 694 N N . SER A 1 94 ? -15.884 5.690 11.211 1.00 96.06 94 SER A N 1
ATOM 695 C CA . SER A 1 94 ? -15.176 6.722 10.443 1.00 96.06 94 SER A CA 1
ATOM 696 C C . SER A 1 94 ? -14.188 6.108 9.442 1.00 96.06 94 SER A C 1
ATOM 698 O O . SER A 1 94 ? -14.188 6.453 8.259 1.00 96.06 94 SER A O 1
ATOM 700 N N . LEU A 1 95 ? -13.393 5.124 9.875 1.00 94.62 95 LEU A N 1
ATOM 701 C CA . LEU A 1 95 ? -12.479 4.403 8.989 1.00 94.62 95 LEU A CA 1
ATOM 702 C C . LEU A 1 95 ? -13.228 3.567 7.942 1.00 94.62 95 LEU A C 1
ATOM 704 O O . LEU A 1 95 ? -12.826 3.524 6.781 1.00 94.62 95 LEU A O 1
ATOM 708 N N . ALA A 1 96 ? -14.312 2.892 8.326 1.00 96.44 96 ALA A N 1
ATOM 709 C CA . ALA A 1 96 ? -15.114 2.090 7.407 1.00 96.44 96 ALA A CA 1
ATOM 710 C C . ALA A 1 96 ? -15.783 2.950 6.322 1.00 96.44 96 ALA A C 1
ATOM 712 O O . ALA A 1 96 ? -15.935 2.487 5.190 1.00 96.44 96 ALA A O 1
ATOM 713 N N . GLU A 1 97 ? -16.141 4.196 6.643 1.00 97.06 97 GLU A N 1
ATOM 714 C CA . GLU A 1 97 ? -16.682 5.167 5.692 1.00 97.06 97 GLU A CA 1
ATOM 715 C C . GLU A 1 97 ? -15.635 5.595 4.649 1.00 97.06 97 GLU A C 1
ATOM 717 O O . GLU A 1 97 ? -15.948 5.662 3.457 1.00 97.06 97 GLU A O 1
ATOM 722 N N . THR A 1 98 ? -14.382 5.838 5.056 1.00 94.75 98 THR A N 1
ATOM 723 C CA . THR A 1 98 ? -13.322 6.287 4.130 1.00 94.75 98 THR A CA 1
ATOM 724 C C . THR A 1 98 ? -12.626 5.149 3.391 1.00 94.75 98 THR A C 1
ATOM 726 O O . THR A 1 98 ? -12.098 5.364 2.294 1.00 94.75 98 THR A O 1
ATOM 729 N N . LEU A 1 99 ? -12.651 3.928 3.932 1.00 94.62 99 LEU A N 1
ATOM 730 C CA . LEU A 1 99 ? -11.900 2.796 3.394 1.00 94.62 99 LEU A CA 1
ATOM 731 C C . LEU A 1 99 ? -12.169 2.512 1.904 1.00 94.62 99 LEU A C 1
ATOM 733 O O . LEU A 1 99 ? -11.200 2.298 1.175 1.00 94.62 99 LEU A O 1
ATOM 737 N N . PRO A 1 100 ? -13.414 2.522 1.382 1.00 96.50 100 PRO A N 1
ATOM 738 C CA . PRO A 1 100 ? -13.645 2.273 -0.041 1.00 96.50 100 PRO A CA 1
ATOM 739 C C . PRO A 1 100 ? -12.919 3.268 -0.958 1.00 96.50 100 PRO A C 1
ATOM 741 O O . PRO A 1 100 ? -12.421 2.877 -2.015 1.00 96.50 100 PRO A O 1
ATOM 744 N N . LEU A 1 101 ? -12.823 4.538 -0.546 1.00 95.69 101 LEU A N 1
ATOM 745 C CA . LEU A 1 101 ? -12.108 5.576 -1.292 1.00 95.69 101 LEU A CA 1
ATOM 746 C C . LEU A 1 101 ? -10.595 5.352 -1.240 1.00 95.69 101 LEU A C 1
ATOM 748 O O . LEU A 1 101 ? -9.924 5.450 -2.267 1.00 95.69 101 LEU A O 1
ATOM 752 N N . GLU A 1 102 ? -10.062 5.007 -0.067 1.00 94.62 102 GLU A N 1
ATOM 753 C CA . GLU A 1 102 ? -8.643 4.683 0.106 1.00 94.62 102 GLU A CA 1
ATOM 754 C C . GLU A 1 102 ? -8.240 3.462 -0.733 1.00 94.62 102 GLU A C 1
ATOM 756 O O . GLU A 1 102 ? -7.238 3.500 -1.450 1.00 94.62 102 GLU A O 1
ATOM 761 N N . LEU A 1 103 ? -9.054 2.402 -0.722 1.00 94.31 103 LEU A N 1
ATOM 762 C CA . LEU A 1 103 ? -8.824 1.202 -1.529 1.00 94.31 103 LEU A CA 1
ATOM 763 C C . LEU A 1 103 ? -8.858 1.505 -3.031 1.00 94.31 103 LEU A C 1
ATOM 765 O O . LEU A 1 103 ? -7.998 1.016 -3.764 1.00 94.31 103 LEU A O 1
ATOM 769 N N . GLY A 1 104 ? -9.802 2.335 -3.487 1.00 97.12 104 GLY A N 1
ATOM 770 C CA . GLY A 1 104 ? -9.853 2.791 -4.878 1.00 97.12 104 GLY A CA 1
ATOM 771 C C . GLY A 1 104 ? -8.588 3.551 -5.281 1.00 97.12 104 GLY A C 1
ATOM 772 O O . GLY A 1 104 ? -7.936 3.205 -6.263 1.00 97.12 104 GLY A O 1
ATOM 773 N N . PHE A 1 105 ? -8.166 4.515 -4.460 1.00 96.12 105 PHE A N 1
ATOM 774 C CA . PHE A 1 105 ? -6.940 5.279 -4.691 1.00 96.12 105 PHE A CA 1
ATOM 775 C C . PHE A 1 105 ? -5.686 4.390 -4.760 1.00 96.12 105 PHE A C 1
ATOM 777 O O . PHE A 1 105 ? -4.811 4.592 -5.609 1.00 96.12 105 PHE A O 1
ATOM 784 N N . HIS A 1 106 ? -5.572 3.393 -3.880 1.00 95.31 106 HIS A N 1
ATOM 785 C CA . HIS A 1 106 ? -4.440 2.468 -3.894 1.00 95.31 106 HIS A CA 1
ATOM 786 C C . HIS A 1 106 ? -4.477 1.505 -5.085 1.00 95.31 106 HIS A C 1
ATOM 788 O O . HIS A 1 106 ? -3.417 1.230 -5.653 1.00 95.31 106 HIS A O 1
ATOM 794 N N . ALA A 1 107 ? -5.660 1.063 -5.520 1.00 96.81 107 ALA A N 1
ATOM 795 C CA . ALA A 1 107 ? -5.813 0.283 -6.745 1.00 96.81 107 ALA A CA 1
ATOM 796 C C . ALA A 1 107 ? -5.332 1.070 -7.976 1.00 96.81 107 ALA A C 1
ATOM 798 O O . ALA A 1 107 ? -4.490 0.570 -8.722 1.00 96.81 107 ALA A O 1
ATOM 799 N N . ASP A 1 108 ? -5.745 2.331 -8.119 1.00 97.88 108 ASP A N 1
ATOM 800 C CA . ASP A 1 108 ? -5.299 3.194 -9.221 1.00 97.88 108 ASP A CA 1
ATOM 801 C C . ASP A 1 108 ? -3.773 3.394 -9.203 1.00 97.88 108 ASP A C 1
ATOM 803 O O . ASP A 1 108 ? -3.096 3.332 -10.235 1.00 97.88 108 ASP A O 1
ATOM 807 N N . ARG A 1 109 ? -3.185 3.590 -8.012 1.00 96.75 109 ARG A N 1
ATOM 808 C CA . ARG A 1 109 ? -1.726 3.713 -7.860 1.00 96.75 109 ARG A CA 1
ATOM 809 C C . ARG A 1 109 ? -0.982 2.430 -8.209 1.00 96.75 109 ARG A C 1
ATOM 811 O O . ARG A 1 109 ? 0.099 2.519 -8.798 1.00 96.75 109 ARG A O 1
ATOM 818 N N . ARG A 1 110 ? -1.519 1.264 -7.842 1.00 97.25 110 ARG A N 1
ATOM 819 C CA . ARG A 1 110 ? -0.960 -0.048 -8.196 1.00 97.25 110 ARG A CA 1
ATOM 820 C C . ARG A 1 110 ? -0.933 -0.223 -9.710 1.00 97.25 110 ARG A C 1
ATOM 822 O O . ARG A 1 110 ? 0.099 -0.621 -10.258 1.00 97.25 110 ARG A O 1
ATOM 829 N N . ASP A 1 111 ? -2.025 0.119 -10.381 1.00 97.88 111 ASP A N 1
ATOM 830 C CA . ASP A 1 111 ? -2.156 -0.044 -11.826 1.00 97.88 111 ASP A CA 1
ATOM 831 C C . ASP A 1 111 ? -1.186 0.906 -12.555 1.00 97.88 111 ASP A C 1
ATOM 833 O O . ASP A 1 111 ? -0.349 0.462 -13.348 1.00 97.88 111 ASP A O 1
ATOM 837 N N . ALA A 1 112 ? -1.147 2.184 -12.160 1.00 97.81 112 ALA A N 1
ATOM 838 C CA . ALA A 1 112 ? -0.200 3.165 -12.697 1.00 97.81 112 ALA A CA 1
ATOM 839 C C . ALA A 1 112 ? 1.278 2.815 -12.417 1.00 97.81 112 ALA A C 1
ATOM 841 O O . ALA A 1 112 ? 2.174 3.112 -13.216 1.00 97.81 112 ALA A O 1
ATOM 842 N N . ALA A 1 113 ? 1.588 2.208 -11.267 1.00 97.06 113 ALA A N 1
ATOM 843 C CA . ALA A 1 113 ? 2.932 1.718 -10.967 1.00 97.06 113 ALA A CA 1
ATOM 844 C C . ALA A 1 113 ? 3.308 0.518 -11.851 1.00 97.06 113 ALA A C 1
ATOM 846 O O . ALA A 1 113 ? 4.414 0.482 -12.395 1.00 97.06 113 ALA A O 1
ATOM 847 N N . SER A 1 114 ? 2.378 -0.414 -12.057 1.00 97.75 114 SER A N 1
ATOM 848 C CA . SER A 1 114 ? 2.572 -1.601 -12.898 1.00 97.75 114 SER A CA 1
ATOM 849 C C . SER A 1 114 ? 2.837 -1.229 -14.360 1.00 97.75 114 SER A C 1
ATOM 851 O O . SER A 1 114 ? 3.779 -1.737 -14.974 1.00 97.75 114 SER A O 1
ATOM 853 N N . GLU A 1 115 ? 2.092 -0.266 -14.906 1.00 97.94 115 GLU A N 1
ATOM 854 C CA . GLU A 1 115 ? 2.325 0.259 -16.257 1.00 97.94 115 GLU A CA 1
ATOM 855 C C . GLU A 1 115 ? 3.708 0.908 -16.409 1.00 97.94 115 GLU A C 1
ATOM 857 O O . GLU A 1 115 ? 4.408 0.692 -17.410 1.00 97.94 115 GLU A O 1
ATOM 862 N N . ARG A 1 116 ? 4.142 1.682 -15.404 1.00 97.50 116 ARG A N 1
ATOM 863 C CA . ARG A 1 116 ? 5.482 2.288 -15.389 1.00 97.50 116 ARG A CA 1
ATOM 864 C C . ARG A 1 116 ? 6.584 1.236 -15.318 1.00 97.50 116 ARG A C 1
ATOM 866 O O . ARG A 1 116 ? 7.567 1.371 -16.047 1.00 97.50 116 ARG A O 1
ATOM 873 N N . ILE A 1 117 ? 6.411 0.178 -14.521 1.00 96.62 117 ILE A N 1
ATOM 874 C CA . ILE A 1 117 ? 7.344 -0.959 -14.469 1.00 96.62 117 ILE A CA 1
ATOM 875 C C . ILE A 1 117 ? 7.456 -1.603 -15.854 1.00 96.62 117 ILE A C 1
ATOM 877 O O . ILE A 1 117 ? 8.558 -1.696 -16.395 1.00 96.62 117 ILE A O 1
ATOM 881 N N . HIS A 1 118 ? 6.333 -1.963 -16.480 1.00 97.19 118 HIS A N 1
ATOM 882 C CA . HIS A 1 118 ? 6.337 -2.566 -17.815 1.00 97.19 118 HIS A CA 1
ATOM 883 C C . HIS A 1 118 ? 6.981 -1.663 -18.873 1.00 97.19 118 HIS A C 1
ATOM 885 O O . HIS A 1 118 ? 7.717 -2.136 -19.746 1.00 97.19 118 HIS A O 1
ATOM 891 N N . THR A 1 119 ? 6.729 -0.357 -18.799 1.00 96.56 119 THR A N 1
ATOM 892 C CA . THR A 1 119 ? 7.330 0.633 -19.697 1.00 96.56 119 THR A CA 1
ATOM 893 C C . THR A 1 119 ? 8.843 0.711 -19.503 1.00 96.56 119 THR A C 1
ATOM 895 O O . THR A 1 119 ? 9.586 0.662 -20.486 1.00 96.56 119 THR A O 1
ATOM 898 N N . ALA A 1 120 ? 9.320 0.783 -18.259 1.00 95.12 120 ALA A N 1
ATOM 899 C CA . ALA A 1 120 ? 10.746 0.814 -17.948 1.00 95.12 120 ALA A CA 1
ATOM 900 C C . ALA A 1 120 ? 11.446 -0.487 -18.374 1.00 95.12 120 ALA A C 1
ATOM 902 O O . ALA A 1 120 ? 12.483 -0.442 -19.028 1.00 95.12 120 ALA A O 1
ATOM 903 N N . GLN A 1 121 ? 10.841 -1.649 -18.121 1.00 95.25 121 GLN A N 1
ATOM 904 C CA . GLN A 1 121 ? 11.372 -2.942 -18.562 1.00 95.25 121 GLN A CA 1
ATOM 905 C C . GLN A 1 121 ? 11.435 -3.064 -20.087 1.00 95.25 121 GLN A C 1
ATOM 907 O O . GLN A 1 121 ? 12.390 -3.619 -20.628 1.00 95.25 121 GLN A O 1
ATOM 912 N N . ARG A 1 122 ? 10.445 -2.526 -20.809 1.00 95.38 122 ARG A N 1
ATOM 913 C CA . ARG A 1 122 ? 10.478 -2.475 -22.277 1.00 95.38 122 ARG A CA 1
ATOM 914 C C . ARG A 1 122 ? 11.639 -1.619 -22.770 1.00 95.38 122 ARG A C 1
ATOM 916 O O . ARG A 1 122 ? 12.381 -2.071 -23.635 1.00 95.38 122 ARG A O 1
ATOM 923 N N . LYS A 1 123 ? 11.833 -0.435 -22.178 1.00 93.06 123 LYS A N 1
ATOM 924 C CA . LYS A 1 123 ? 12.971 0.446 -22.479 1.00 93.06 123 LYS A CA 1
ATOM 925 C C . LYS A 1 123 ? 14.308 -0.248 -22.202 1.00 93.06 123 LYS A C 1
ATOM 927 O O . LYS A 1 123 ? 15.164 -0.243 -23.077 1.00 93.06 123 LYS A O 1
ATOM 932 N N . LEU A 1 124 ? 14.460 -0.909 -21.049 1.00 92.06 124 LEU A N 1
ATOM 933 C CA . LEU A 1 124 ? 15.668 -1.675 -20.713 1.00 92.06 124 LEU A CA 1
ATOM 934 C C . LEU A 1 124 ? 15.937 -2.789 -21.729 1.00 92.06 124 LEU A C 1
ATOM 936 O O . LEU A 1 124 ? 17.065 -2.929 -22.189 1.00 92.06 124 LEU A O 1
ATOM 940 N N . ARG A 1 125 ? 14.910 -3.549 -22.132 1.00 93.12 125 ARG A N 1
ATOM 941 C CA . ARG A 1 125 ? 15.046 -4.576 -23.176 1.00 93.12 125 ARG A CA 1
ATOM 942 C C . ARG A 1 125 ? 15.542 -3.988 -24.495 1.00 93.12 125 ARG A C 1
ATOM 944 O O . ARG A 1 125 ? 16.460 -4.548 -25.079 1.00 93.12 125 ARG A O 1
ATOM 951 N N . THR A 1 126 ? 14.985 -2.859 -24.934 1.00 91.31 126 THR A N 1
ATOM 952 C CA . THR A 1 126 ? 15.445 -2.166 -26.147 1.00 91.31 126 THR A CA 1
ATOM 953 C C . THR A 1 126 ? 16.894 -1.695 -26.016 1.00 91.31 126 THR A C 1
ATOM 955 O O . THR A 1 126 ? 17.685 -1.917 -26.928 1.00 91.31 126 THR A O 1
ATOM 958 N N . MET A 1 127 ? 17.269 -1.111 -24.875 1.00 89.25 127 MET A N 1
ATOM 959 C CA . MET A 1 127 ? 18.644 -0.660 -24.625 1.00 89.25 127 MET A CA 1
ATOM 960 C C . MET A 1 127 ? 19.652 -1.815 -24.640 1.00 89.25 127 MET A C 1
ATOM 962 O O . MET A 1 127 ? 20.751 -1.653 -25.153 1.00 89.25 127 MET A O 1
ATOM 966 N N . LEU A 1 128 ? 19.275 -2.992 -24.129 1.00 87.94 128 LEU A N 1
ATOM 967 C CA . LEU A 1 128 ? 20.124 -4.188 -24.149 1.00 87.94 128 LEU A CA 1
ATOM 968 C C . LEU A 1 128 ? 20.232 -4.848 -25.534 1.00 87.94 128 LEU A C 1
ATOM 970 O O . LEU A 1 128 ? 21.159 -5.623 -25.752 1.00 87.94 128 LEU A O 1
ATOM 974 N N . GLN A 1 129 ? 19.287 -4.592 -26.442 1.00 87.81 129 GLN A N 1
ATOM 975 C CA . GLN A 1 129 ? 19.294 -5.139 -27.805 1.00 87.81 129 GLN A CA 1
ATOM 976 C C . GLN A 1 129 ? 20.089 -4.279 -28.791 1.00 87.81 129 GLN A C 1
ATOM 978 O O . GLN A 1 129 ? 20.571 -4.813 -29.784 1.00 87.81 129 GLN A O 1
ATOM 983 N N . ILE A 1 130 ? 20.186 -2.969 -28.542 1.00 84.56 130 ILE A N 1
ATOM 984 C CA . ILE A 1 130 ? 20.833 -2.005 -29.445 1.00 84.56 130 ILE A CA 1
ATOM 985 C C . ILE A 1 130 ? 21.753 -1.071 -28.633 1.00 84.56 130 ILE A C 1
ATOM 987 O O . ILE A 1 130 ? 21.506 0.138 -28.565 1.00 84.56 130 ILE A O 1
ATOM 991 N N . PRO A 1 131 ? 22.772 -1.609 -27.937 1.00 75.81 131 PRO A N 1
ATOM 992 C CA . PRO A 1 131 ? 23.583 -0.844 -26.988 1.00 75.81 131 PRO A CA 1
ATOM 993 C C . PRO A 1 131 ? 24.335 0.329 -27.639 1.00 75.81 131 PRO A C 1
ATOM 995 O O . PRO A 1 131 ? 24.517 1.372 -27.005 1.00 75.81 131 PRO A O 1
ATOM 998 N N . GLU A 1 132 ? 24.692 0.217 -28.922 1.00 74.06 132 GLU A N 1
ATOM 999 C CA . GLU A 1 132 ? 25.461 1.231 -29.654 1.00 74.06 132 GLU A CA 1
ATOM 1000 C C . GLU A 1 132 ? 24.673 2.541 -29.827 1.00 74.06 132 GLU A C 1
ATOM 1002 O O . GLU A 1 132 ? 25.256 3.624 -29.858 1.00 74.06 132 GLU A O 1
ATOM 1007 N N . HIS A 1 133 ? 23.337 2.461 -29.888 1.00 75.75 133 HIS A N 1
ATOM 1008 C CA . HIS A 1 133 ? 22.452 3.623 -30.040 1.00 75.75 133 HIS A CA 1
ATOM 1009 C C . HIS A 1 133 ? 22.318 4.468 -28.768 1.00 75.75 133 HIS A C 1
ATOM 1011 O O . HIS A 1 133 ? 21.885 5.618 -28.840 1.00 75.75 133 HIS A O 1
ATOM 1017 N N . PHE A 1 134 ? 22.670 3.920 -27.603 1.00 70.25 134 PHE A N 1
ATOM 1018 C CA . PHE A 1 134 ? 22.500 4.591 -26.312 1.00 70.25 134 PHE A CA 1
ATOM 1019 C C . PHE A 1 134 ? 23.820 5.096 -25.718 1.00 70.25 134 PHE A C 1
ATOM 1021 O O . PHE A 1 134 ? 23.855 5.477 -24.547 1.00 70.25 134 PHE A O 1
ATOM 1028 N N . GLY A 1 135 ? 24.892 5.128 -26.523 1.00 63.03 135 GLY A N 1
ATOM 1029 C CA . GLY A 1 135 ? 26.197 5.663 -26.121 1.00 63.03 135 GLY A CA 1
ATOM 1030 C C . GLY A 1 135 ? 26.882 4.840 -25.029 1.00 63.03 135 GLY A C 1
ATOM 1031 O O . GLY A 1 135 ? 27.662 5.379 -24.249 1.00 63.03 135 GLY A O 1
ATOM 1032 N N . TRP A 1 136 ? 26.550 3.552 -24.942 1.00 63.81 136 TRP A N 1
ATOM 1033 C CA . TRP A 1 136 ? 27.071 2.638 -23.937 1.00 63.81 13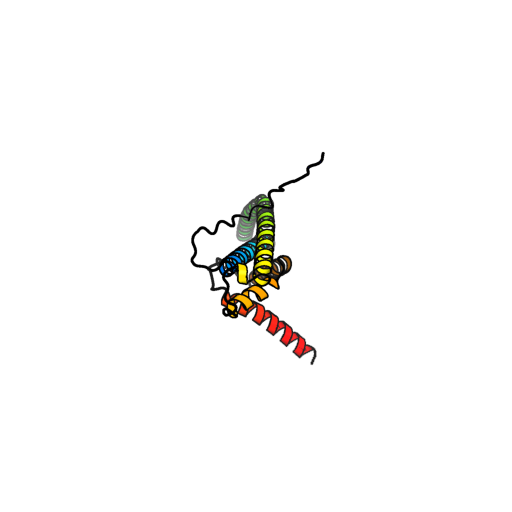6 TRP A CA 1
ATOM 1034 C C . TRP A 1 136 ? 28.339 1.940 -24.429 1.00 63.81 136 TRP A C 1
ATOM 1036 O O . TRP A 1 136 ? 28.333 1.288 -25.471 1.00 63.81 136 TRP A O 1
ATOM 1046 N N . LEU A 1 137 ? 29.419 2.042 -23.655 1.00 57.84 137 LEU A N 1
ATOM 1047 C CA . LEU A 1 137 ? 30.572 1.152 -23.775 1.00 57.84 137 LEU A CA 1
ATOM 1048 C C . LEU A 1 137 ? 30.225 -0.137 -23.015 1.00 57.84 137 LEU A C 1
ATOM 1050 O O . LEU A 1 137 ? 29.779 -0.064 -21.872 1.00 57.84 137 LEU A O 1
ATOM 1054 N N . GLU A 1 138 ? 30.438 -1.314 -23.610 1.00 59.03 138 GLU A N 1
ATOM 1055 C CA . GLU A 1 138 ? 30.205 -2.650 -23.006 1.00 59.03 138 GLU A CA 1
ATOM 1056 C C . GLU A 1 138 ? 30.973 -2.908 -21.684 1.00 59.03 138 GLU A C 1
ATOM 1058 O O . GLU A 1 138 ? 30.925 -3.997 -21.108 1.00 59.03 138 GLU A O 1
ATOM 1063 N N . GLU A 1 139 ? 31.707 -1.910 -21.202 1.00 61.09 139 GLU A N 1
ATOM 1064 C CA . GLU A 1 139 ? 32.639 -1.967 -20.088 1.00 61.09 139 GLU A CA 1
ATOM 1065 C C . GLU A 1 139 ? 31.941 -1.892 -18.717 1.00 61.09 139 GLU A C 1
ATOM 1067 O O . GLU A 1 139 ? 32.480 -2.426 -17.745 1.00 61.09 139 GLU A O 1
ATOM 1072 N N . ASP A 1 140 ? 30.719 -1.343 -18.621 1.00 78.50 140 ASP A N 1
ATOM 1073 C CA . ASP A 1 140 ? 29.970 -1.293 -17.354 1.00 78.50 140 ASP A CA 1
ATOM 1074 C C . ASP A 1 140 ? 29.176 -2.586 -17.088 1.00 78.50 140 ASP A C 1
ATOM 1076 O O . ASP A 1 140 ? 27.951 -2.688 -17.238 1.00 78.50 140 ASP A O 1
ATOM 1080 N N . ARG A 1 141 ? 29.920 -3.625 -16.694 1.00 79.69 141 ARG A N 1
ATOM 1081 C CA . ARG A 1 141 ? 29.381 -4.959 -16.388 1.00 79.69 141 ARG A CA 1
ATOM 1082 C C . ARG A 1 141 ? 28.378 -4.955 -15.236 1.00 79.69 141 ARG A C 1
ATOM 1084 O O . ARG A 1 141 ? 27.438 -5.753 -15.266 1.00 79.69 141 ARG A O 1
ATOM 1091 N N . ASP A 1 142 ? 28.561 -4.084 -14.248 1.00 84.31 142 ASP A N 1
ATOM 1092 C CA . ASP A 1 142 ? 27.690 -4.011 -13.073 1.00 84.31 142 ASP A CA 1
ATOM 1093 C C . ASP A 1 142 ? 26.330 -3.428 -13.445 1.00 84.31 142 ASP A C 1
ATOM 1095 O O . ASP A 1 142 ? 25.289 -3.927 -13.009 1.00 84.31 142 ASP A O 1
ATOM 1099 N N . LEU A 1 143 ? 26.318 -2.407 -14.295 1.00 84.44 143 LEU A N 1
ATOM 1100 C CA . LEU A 1 143 ? 25.088 -1.787 -14.753 1.00 84.44 143 LEU A CA 1
ATOM 1101 C C . LEU A 1 143 ? 24.319 -2.703 -15.726 1.00 84.44 143 LEU A C 1
ATOM 1103 O O . LEU A 1 143 ? 23.094 -2.806 -15.622 1.00 84.44 143 LEU A O 1
ATOM 1107 N N . LEU A 1 144 ? 25.014 -3.483 -16.572 1.00 85.31 144 LEU A N 1
ATOM 1108 C CA . LEU A 1 144 ? 24.389 -4.568 -17.354 1.00 85.31 144 LEU A CA 1
ATOM 1109 C C . LEU A 1 144 ? 23.791 -5.660 -16.464 1.00 85.31 144 LEU A C 1
ATOM 1111 O O . LEU A 1 144 ? 22.701 -6.164 -16.751 1.00 85.31 144 LEU A O 1
ATOM 1115 N N . ALA A 1 145 ? 24.500 -6.060 -15.405 1.00 87.62 145 ALA A N 1
ATOM 1116 C CA . ALA A 1 145 ? 24.008 -7.057 -14.462 1.00 87.62 145 ALA A CA 1
ATOM 1117 C C . ALA A 1 145 ? 22.736 -6.559 -13.763 1.00 87.62 145 ALA A C 1
ATOM 1119 O O . ALA A 1 145 ? 21.736 -7.275 -13.745 1.00 87.62 145 ALA A O 1
ATOM 1120 N N . GLN A 1 146 ? 22.727 -5.304 -13.301 1.00 88.25 146 GLN A N 1
ATOM 1121 C CA . GLN A 1 146 ? 21.545 -4.668 -12.717 1.00 88.25 146 GLN A CA 1
ATOM 1122 C C . GLN A 1 146 ? 20.370 -4.611 -13.698 1.00 88.25 146 GLN A C 1
ATOM 1124 O O . GLN A 1 146 ? 19.249 -4.943 -13.319 1.00 88.25 146 GLN A O 1
ATOM 1129 N N . ALA A 1 147 ? 20.606 -4.238 -14.959 1.00 88.44 147 ALA A N 1
ATOM 1130 C CA . ALA A 1 147 ? 19.567 -4.221 -15.987 1.00 88.44 147 ALA A CA 1
ATOM 1131 C C . ALA A 1 147 ? 18.976 -5.611 -16.237 1.00 88.44 147 ALA A C 1
ATOM 1133 O O . ALA A 1 147 ? 17.756 -5.763 -16.284 1.00 88.44 147 ALA A O 1
ATOM 1134 N N . ARG A 1 148 ? 19.820 -6.642 -16.341 1.00 89.69 148 ARG A N 1
ATOM 1135 C CA . ARG A 1 148 ? 19.367 -8.030 -16.514 1.00 89.69 148 ARG A CA 1
ATOM 1136 C C . ARG A 1 148 ? 18.600 -8.541 -15.300 1.00 89.69 148 ARG A C 1
ATOM 1138 O O . ARG A 1 148 ? 17.576 -9.192 -15.477 1.00 89.69 148 ARG A O 1
ATOM 1145 N N . ASP A 1 149 ? 19.061 -8.234 -14.092 1.00 89.25 149 ASP A N 1
ATOM 1146 C CA . ASP A 1 149 ? 18.377 -8.609 -12.854 1.00 89.25 149 ASP A CA 1
ATOM 1147 C C . ASP A 1 149 ? 17.008 -7.927 -12.741 1.00 89.25 149 ASP A C 1
ATOM 1149 O O . ASP A 1 149 ? 16.019 -8.576 -12.403 1.00 89.25 149 ASP A O 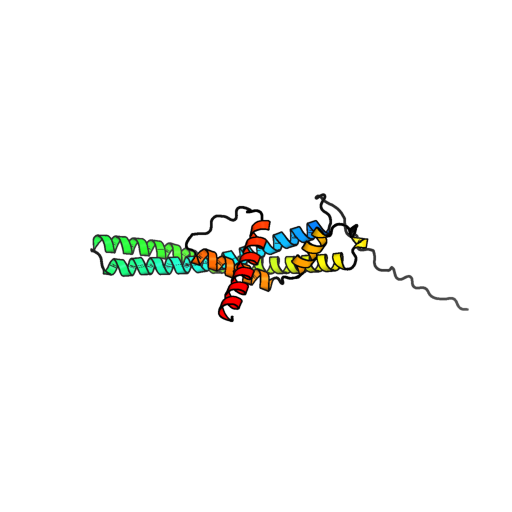1
ATOM 1153 N N . ALA A 1 150 ? 16.921 -6.645 -13.095 1.00 87.31 150 ALA A N 1
ATOM 1154 C CA . ALA A 1 150 ? 15.686 -5.872 -13.024 1.00 87.31 150 ALA A CA 1
ATOM 1155 C C . ALA A 1 150 ? 14.604 -6.341 -14.021 1.00 87.31 150 ALA A C 1
ATOM 1157 O O . ALA A 1 150 ? 13.414 -6.093 -13.823 1.00 87.31 150 ALA A O 1
ATOM 1158 N N . LEU A 1 151 ? 15.004 -7.059 -15.075 1.00 91.56 151 LEU A N 1
ATOM 1159 C CA . LEU A 1 151 ? 14.097 -7.690 -16.037 1.00 91.56 151 LEU A CA 1
ATOM 1160 C C . LEU A 1 151 ? 13.546 -9.048 -15.579 1.00 91.56 151 LEU A C 1
ATOM 1162 O O . LEU A 1 151 ? 12.677 -9.589 -16.254 1.00 91.56 151 LEU A O 1
ATOM 1166 N N . ARG A 1 152 ? 14.032 -9.620 -14.468 1.00 89.44 152 ARG A N 1
ATOM 1167 C CA . ARG A 1 152 ? 13.594 -10.947 -13.996 1.00 89.44 152 ARG A CA 1
ATOM 1168 C C . ARG A 1 152 ? 12.247 -10.942 -13.281 1.00 89.44 152 ARG A C 1
ATOM 1170 O O . ARG A 1 152 ? 11.640 -12.001 -13.147 1.00 89.44 152 ARG A O 1
ATOM 1177 N N . PHE A 1 153 ? 11.815 -9.792 -12.771 1.00 83.50 153 PHE A N 1
ATOM 1178 C CA . PHE A 1 153 ? 10.645 -9.702 -11.904 1.00 83.50 153 PHE A CA 1
ATOM 1179 C C . PHE A 1 153 ? 9.481 -9.024 -12.617 1.00 83.50 153 PHE A C 1
ATOM 1181 O O . PHE A 1 153 ? 9.541 -7.840 -12.938 1.00 83.50 153 PHE A O 1
ATOM 1188 N N . GLU A 1 154 ? 8.402 -9.771 -12.825 1.00 90.69 154 GLU A N 1
ATOM 1189 C CA . GLU A 1 154 ? 7.130 -9.212 -13.277 1.00 90.69 154 GLU A CA 1
ATOM 1190 C C . GLU A 1 154 ? 6.466 -8.388 -12.157 1.00 90.69 154 GLU A C 1
ATOM 1192 O O . GLU A 1 154 ? 6.646 -8.714 -10.975 1.00 90.69 154 GLU A O 1
ATOM 1197 N N . PRO A 1 155 ? 5.654 -7.362 -12.487 1.00 90.44 155 PRO A N 1
ATOM 1198 C CA . PRO A 1 155 ? 4.936 -6.565 -11.490 1.00 90.44 155 PRO A CA 1
ATOM 1199 C C . PRO A 1 155 ? 4.131 -7.410 -10.500 1.00 90.44 155 PRO A C 1
ATOM 1201 O O . PRO A 1 155 ? 4.157 -7.140 -9.305 1.00 90.44 155 PRO A O 1
ATOM 1204 N N . ALA A 1 156 ? 3.489 -8.485 -10.965 1.00 92.88 15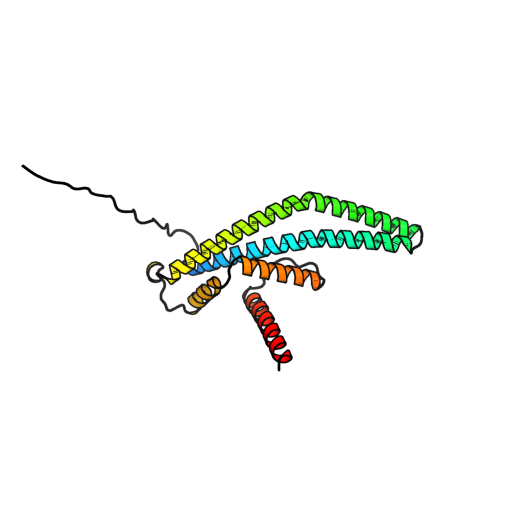6 ALA A N 1
ATOM 1205 C CA . ALA A 1 156 ? 2.723 -9.387 -10.105 1.00 92.88 156 ALA A CA 1
ATOM 1206 C C . ALA A 1 156 ? 3.589 -10.054 -9.017 1.00 92.88 156 ALA A C 1
ATOM 1208 O O . ALA A 1 156 ? 3.164 -10.174 -7.868 1.00 92.88 156 ALA A O 1
ATOM 1209 N N . THR A 1 157 ? 4.825 -10.437 -9.348 1.00 93.06 157 THR A N 1
ATOM 1210 C CA . THR A 1 157 ? 5.775 -11.030 -8.393 1.00 93.06 157 THR A CA 1
ATOM 1211 C C . THR A 1 157 ? 6.252 -9.999 -7.373 1.00 93.06 157 THR A C 1
ATOM 1213 O O . THR A 1 157 ? 6.384 -10.310 -6.187 1.00 93.06 157 THR A O 1
ATOM 1216 N N . LEU A 1 158 ? 6.478 -8.759 -7.820 1.00 90.56 158 LEU A N 1
ATOM 1217 C CA . LEU A 1 158 ? 6.832 -7.641 -6.943 1.00 90.56 158 LEU A CA 1
ATOM 1218 C C . LEU A 1 158 ? 5.681 -7.308 -5.984 1.00 90.56 158 LEU A C 1
ATOM 1220 O O . LEU A 1 158 ? 5.919 -7.134 -4.791 1.00 90.56 158 LEU A O 1
ATOM 1224 N N . ALA A 1 159 ? 4.444 -7.294 -6.483 1.00 92.62 159 ALA A N 1
ATOM 1225 C CA . ALA A 1 159 ? 3.244 -7.077 -5.686 1.00 92.62 159 ALA A CA 1
ATOM 1226 C C . ALA A 1 159 ? 3.039 -8.183 -4.640 1.00 92.62 159 ALA A C 1
ATOM 1228 O O . ALA A 1 159 ? 2.800 -7.896 -3.472 1.00 92.62 159 ALA A O 1
ATOM 1229 N N . GLU A 1 160 ? 3.181 -9.458 -5.015 1.00 93.31 160 GLU A N 1
ATOM 1230 C CA . GLU A 1 160 ? 3.085 -10.567 -4.057 1.00 9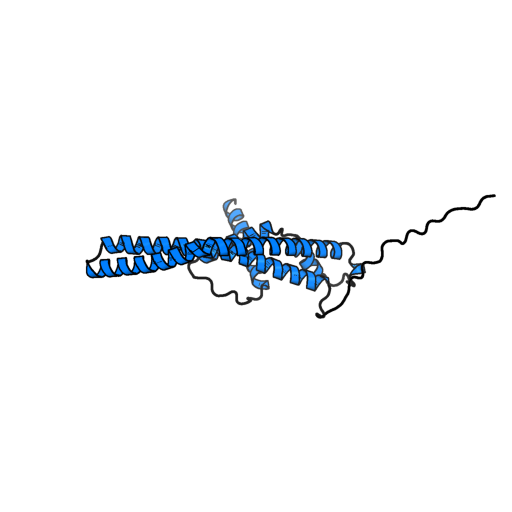3.31 160 GLU A CA 1
ATOM 1231 C C . GLU A 1 160 ? 4.160 -10.478 -2.967 1.00 93.31 160 GLU A C 1
ATOM 1233 O O . GLU A 1 160 ? 3.845 -10.586 -1.784 1.00 93.31 160 GLU A O 1
ATOM 1238 N N . SER A 1 161 ? 5.405 -10.181 -3.347 1.00 91.06 161 SER A N 1
ATOM 1239 C CA . SER A 1 161 ? 6.497 -9.963 -2.388 1.00 91.06 161 SER A CA 1
ATOM 1240 C C . SER A 1 161 ? 6.185 -8.813 -1.425 1.00 91.06 161 SER A C 1
ATOM 1242 O O . SER A 1 161 ? 6.387 -8.938 -0.219 1.00 91.06 161 SER A O 1
ATOM 1244 N N . ALA A 1 162 ? 5.648 -7.702 -1.940 1.00 91.75 162 ALA A N 1
ATOM 1245 C CA . ALA A 1 162 ? 5.258 -6.556 -1.125 1.00 91.75 162 ALA A CA 1
ATOM 1246 C C . ALA A 1 162 ? 4.124 -6.896 -0.146 1.00 91.75 162 ALA A C 1
ATOM 1248 O O . ALA A 1 162 ? 4.180 -6.498 1.017 1.00 91.75 162 ALA A O 1
ATOM 1249 N N . ARG A 1 163 ? 3.130 -7.678 -0.585 1.00 93.19 163 ARG A N 1
ATOM 1250 C CA . ARG A 1 163 ? 2.032 -8.139 0.275 1.00 93.19 163 ARG A CA 1
ATOM 1251 C C . ARG A 1 163 ? 2.517 -9.067 1.384 1.00 93.19 163 ARG A C 1
ATOM 1253 O O . ARG A 1 163 ? 2.075 -8.934 2.521 1.00 93.19 163 ARG A O 1
ATOM 1260 N N . GLN A 1 164 ? 3.422 -9.995 1.078 1.00 92.06 164 GLN A N 1
ATOM 1261 C CA . GLN A 1 164 ? 4.012 -10.890 2.079 1.00 92.06 164 GLN A CA 1
ATOM 1262 C C . GLN A 1 164 ? 4.803 -10.114 3.130 1.00 92.06 164 GLN A C 1
ATOM 1264 O O . GLN A 1 164 ? 4.601 -10.321 4.322 1.00 92.06 164 GLN A O 1
ATOM 1269 N N . GLU A 1 165 ? 5.633 -9.170 2.693 1.00 89.94 165 GLU A N 1
ATOM 1270 C CA . GLU A 1 165 ? 6.387 -8.291 3.585 1.00 89.94 165 GLU A CA 1
ATOM 1271 C C . GLU A 1 165 ? 5.458 -7.442 4.471 1.00 89.94 165 GLU A C 1
ATOM 1273 O O . GLU A 1 165 ? 5.691 -7.314 5.671 1.00 89.94 165 GLU A O 1
ATOM 1278 N N . ALA A 1 166 ? 4.380 -6.880 3.912 1.00 88.94 166 ALA A N 1
ATOM 1279 C CA . ALA A 1 166 ? 3.404 -6.116 4.686 1.00 88.94 166 ALA A CA 1
ATOM 1280 C C . ALA A 1 166 ? 2.720 -6.980 5.760 1.00 88.94 166 ALA A C 1
ATOM 1282 O O . ALA A 1 166 ? 2.617 -6.556 6.908 1.00 88.94 166 ALA A O 1
ATOM 1283 N N . ARG A 1 167 ? 2.315 -8.210 5.417 1.00 88.69 167 ARG A N 1
ATOM 1284 C CA . ARG A 1 167 ? 1.732 -9.164 6.378 1.00 88.69 167 ARG A CA 1
ATOM 1285 C C . ARG A 1 167 ? 2.724 -9.570 7.465 1.00 88.69 167 ARG A C 1
ATOM 1287 O O . ARG A 1 167 ? 2.342 -9.614 8.628 1.00 88.69 167 ARG A O 1
ATOM 1294 N N . ALA A 1 168 ? 3.982 -9.828 7.106 1.00 87.31 168 ALA A N 1
ATOM 1295 C CA . ALA A 1 168 ? 5.026 -10.171 8.071 1.00 87.31 168 ALA A CA 1
ATOM 1296 C C . ALA A 1 168 ? 5.223 -9.049 9.101 1.00 87.31 168 ALA A C 1
ATOM 1298 O O . ALA A 1 168 ? 5.215 -9.307 10.298 1.00 87.31 168 ALA A O 1
ATOM 1299 N N . ARG A 1 169 ? 5.273 -7.788 8.649 1.00 84.69 169 ARG A N 1
ATOM 1300 C CA . ARG A 1 169 ? 5.386 -6.623 9.545 1.00 84.69 169 ARG A CA 1
ATOM 1301 C C . ARG A 1 169 ? 4.221 -6.492 10.521 1.00 84.69 169 ARG A C 1
ATOM 1303 O O . ARG A 1 169 ? 4.432 -6.055 11.645 1.00 84.69 169 ARG A O 1
ATOM 1310 N N . LEU A 1 170 ? 3.011 -6.839 10.091 1.00 84.12 170 LEU A N 1
ATOM 1311 C CA . LEU A 1 170 ? 1.841 -6.832 10.968 1.00 84.12 170 LEU A CA 1
ATOM 1312 C C . LEU A 1 170 ? 1.886 -7.993 11.972 1.00 84.12 170 LEU A C 1
ATOM 1314 O O . LEU A 1 170 ? 1.602 -7.789 13.146 1.00 84.12 170 LEU A O 1
ATOM 1318 N N . SER A 1 171 ? 2.315 -9.181 11.535 1.00 77.44 171 SER A N 1
ATOM 1319 C CA . SER A 1 171 ? 2.433 -10.371 12.389 1.00 77.44 171 SER A CA 1
ATOM 1320 C C . SER A 1 171 ? 3.543 -10.269 13.440 1.00 77.44 171 SER A C 1
ATOM 1322 O O . SER A 1 171 ? 3.392 -10.830 14.521 1.00 77.44 171 SER A O 1
ATOM 1324 N N . ASP A 1 172 ? 4.645 -9.579 13.142 1.00 72.94 172 ASP A N 1
ATOM 1325 C CA . ASP A 1 172 ? 5.782 -9.416 14.061 1.00 72.94 172 ASP A CA 1
ATOM 1326 C C . ASP A 1 172 ? 5.502 -8.405 15.193 1.00 72.94 172 ASP A C 1
ATOM 1328 O O . ASP A 1 172 ? 6.362 -8.167 16.041 1.00 72.94 172 ASP A O 1
ATOM 1332 N N . GLY A 1 173 ? 4.293 -7.832 15.239 1.00 56.47 173 GLY A N 1
ATOM 1333 C CA . GLY A 1 173 ? 3.802 -7.072 16.382 1.00 56.47 173 GLY A CA 1
ATOM 1334 C C . GLY A 1 173 ? 4.556 -5.766 16.615 1.00 56.47 173 GLY A C 1
ATOM 1335 O O . GLY A 1 173 ? 5.207 -5.615 17.642 1.00 56.47 173 GLY A O 1
ATOM 1336 N N . LEU A 1 174 ? 4.463 -4.812 15.681 1.00 44.47 174 LEU A N 1
ATOM 1337 C CA . LEU A 1 174 ? 4.703 -3.380 15.917 1.00 44.47 174 LEU A CA 1
ATOM 1338 C C . LEU A 1 174 ? 4.264 -2.576 14.689 1.00 44.47 174 LEU A C 1
ATOM 1340 O O . LEU A 1 174 ? 4.713 -2.833 13.572 1.00 44.47 174 LEU A O 1
ATOM 1344 N N . ALA A 1 175 ? 3.420 -1.566 14.911 1.00 44.50 175 ALA A N 1
ATOM 1345 C CA . ALA A 1 175 ? 3.095 -0.536 13.932 1.00 44.50 175 ALA A CA 1
ATOM 1346 C C . ALA A 1 175 ? 4.363 -0.088 13.185 1.00 44.50 175 ALA A C 1
ATOM 1348 O O . ALA A 1 175 ? 5.344 0.353 13.792 1.00 44.50 175 ALA A O 1
ATOM 1349 N N . ALA A 1 176 ? 4.360 -0.254 11.863 1.00 42.66 176 ALA A N 1
ATOM 1350 C CA . ALA A 1 176 ? 5.513 0.034 11.034 1.00 42.66 176 ALA A CA 1
ATOM 1351 C C . ALA A 1 176 ? 5.910 1.513 11.170 1.00 42.66 176 ALA A C 1
ATOM 1353 O O . ALA A 1 176 ? 5.182 2.418 10.765 1.00 42.66 176 ALA A O 1
ATOM 1354 N N . MET A 1 177 ? 7.103 1.730 11.728 1.00 37.28 177 MET A N 1
ATOM 1355 C CA . MET A 1 177 ? 7.891 2.954 11.593 1.00 37.28 177 MET A CA 1
ATOM 1356 C C . MET A 1 177 ? 7.822 3.502 10.155 1.00 37.28 177 MET A C 1
ATOM 1358 O O . MET A 1 177 ? 7.777 2.711 9.204 1.00 37.28 177 MET A O 1
ATOM 1362 N N . PRO A 1 178 ? 7.871 4.838 9.974 1.00 40.19 178 PRO A N 1
ATOM 1363 C CA . PRO A 1 178 ? 7.763 5.455 8.663 1.00 40.19 178 PRO A CA 1
ATOM 1364 C C . PRO A 1 178 ? 8.845 4.915 7.732 1.00 40.19 178 PRO A C 1
ATOM 1366 O O . PRO A 1 178 ? 9.941 4.557 8.174 1.00 40.19 178 PRO A O 1
ATOM 1369 N N . LEU A 1 179 ? 8.532 4.895 6.435 1.00 42.97 179 LEU A N 1
ATOM 1370 C CA . LEU A 1 179 ? 9.441 4.552 5.342 1.00 42.97 179 LEU A CA 1
ATOM 1371 C C . LEU A 1 179 ? 10.585 5.575 5.249 1.00 42.97 179 LEU A C 1
ATOM 1373 O O . LEU A 1 179 ? 10.698 6.346 4.301 1.00 42.97 179 LEU A O 1
ATOM 1377 N N . ALA A 1 180 ? 11.458 5.596 6.253 1.00 34.38 180 ALA A N 1
ATOM 1378 C CA . ALA A 1 180 ? 12.769 6.187 6.138 1.00 34.38 180 ALA A CA 1
ATOM 1379 C C . ALA A 1 180 ? 13.539 5.349 5.119 1.00 34.38 180 ALA A C 1
ATOM 1381 O O . ALA A 1 180 ? 13.577 4.119 5.209 1.00 34.38 180 ALA A O 1
ATOM 1382 N N . ALA A 1 181 ? 14.142 6.033 4.150 1.00 37.66 181 ALA A N 1
ATOM 1383 C CA . ALA A 1 181 ? 14.994 5.468 3.119 1.00 37.66 181 ALA A CA 1
ATOM 1384 C C . ALA A 1 181 ? 16.196 4.723 3.733 1.00 37.66 181 ALA A C 1
ATOM 1386 O O . ALA A 1 181 ? 17.319 5.223 3.772 1.00 37.66 181 ALA A O 1
ATOM 1387 N N . ARG A 1 182 ? 15.984 3.496 4.220 1.00 36.28 182 ARG A N 1
ATOM 1388 C CA . ARG A 1 182 ? 17.067 2.539 4.431 1.00 36.28 182 ARG A CA 1
ATOM 1389 C C . ARG A 1 182 ? 17.618 2.218 3.049 1.00 36.28 182 ARG A C 1
ATOM 1391 O O . ARG A 1 182 ? 16.873 1.767 2.182 1.00 36.28 182 ARG A O 1
ATOM 1398 N N . ARG A 1 183 ? 18.911 2.489 2.831 1.00 40.25 183 ARG A N 1
ATOM 1399 C CA . ARG A 1 183 ? 19.621 2.169 1.583 1.00 40.25 183 ARG A CA 1
ATOM 1400 C C . ARG A 1 183 ? 19.280 0.736 1.158 1.00 40.25 183 ARG A C 1
ATOM 1402 O O . ARG A 1 183 ? 19.661 -0.236 1.798 1.00 40.25 183 ARG A O 1
ATOM 1409 N N . GLN A 1 184 ? 18.548 0.634 0.055 1.00 45.69 184 GLN A N 1
ATOM 1410 C CA . GLN A 1 184 ? 17.829 -0.559 -0.403 1.00 45.69 184 GLN A CA 1
ATOM 1411 C C . GLN A 1 184 ? 18.742 -1.714 -0.863 1.00 45.69 184 GLN A C 1
ATOM 1413 O O . GLN A 1 184 ? 18.263 -2.815 -1.130 1.00 45.69 184 GLN A O 1
ATOM 1418 N N . GLY A 1 185 ? 20.065 -1.497 -0.878 1.00 40.88 185 GLY A N 1
ATOM 1419 C CA . GLY A 1 185 ? 21.065 -2.557 -1.037 1.00 40.88 185 GLY A CA 1
ATOM 1420 C C . GLY A 1 185 ? 20.997 -3.625 0.063 1.00 40.88 185 GLY A C 1
ATOM 1421 O O . GLY A 1 185 ? 21.296 -4.788 -0.205 1.00 40.88 185 GLY A O 1
ATOM 1422 N N . ASP A 1 186 ? 20.510 -3.270 1.256 1.00 38.97 186 ASP A N 1
ATOM 1423 C CA . ASP A 1 186 ? 20.305 -4.226 2.350 1.00 38.97 186 ASP A CA 1
ATOM 1424 C C . ASP A 1 186 ? 18.978 -4.989 2.248 1.00 38.97 186 ASP A C 1
ATOM 1426 O O . ASP A 1 186 ? 18.890 -6.121 2.714 1.00 38.97 186 ASP A O 1
ATOM 1430 N N . LEU A 1 187 ? 17.960 -4.444 1.574 1.00 41.97 187 LEU A N 1
ATOM 1431 C CA . LEU A 1 187 ? 16.670 -5.122 1.388 1.00 41.97 187 LEU A CA 1
ATOM 1432 C C . LEU A 1 187 ? 16.758 -6.250 0.354 1.00 41.97 187 LEU A C 1
ATOM 1434 O O . LEU A 1 187 ? 16.245 -7.336 0.603 1.00 41.97 187 LEU A O 1
ATOM 1438 N N . LEU A 1 188 ? 17.482 -6.056 -0.755 1.00 43.47 188 LEU A N 1
ATOM 1439 C CA . LEU A 1 188 ? 17.736 -7.138 -1.717 1.00 43.47 188 LEU A CA 1
ATOM 1440 C C . LEU A 1 188 ? 18.658 -8.223 -1.133 1.00 43.47 188 LEU A C 1
ATOM 1442 O O . LEU A 1 188 ? 18.456 -9.402 -1.413 1.00 43.47 188 LEU A O 1
ATOM 1446 N N . ARG A 1 189 ? 19.607 -7.861 -0.253 1.00 42.94 189 ARG A N 1
ATOM 1447 C CA . ARG A 1 189 ? 20.386 -8.837 0.535 1.00 42.94 189 ARG A CA 1
ATOM 1448 C C . ARG A 1 189 ? 19.544 -9.549 1.596 1.00 42.94 189 ARG A C 1
ATOM 1450 O O . ARG A 1 189 ? 19.771 -10.732 1.837 1.00 42.94 189 ARG A O 1
ATOM 1457 N N . SER A 1 190 ? 18.571 -8.866 2.197 1.00 50.91 190 SER A N 1
ATOM 1458 C CA . SER A 1 190 ? 17.690 -9.427 3.226 1.00 50.91 190 SER A CA 1
ATOM 1459 C C . SER A 1 190 ? 16.649 -10.383 2.640 1.00 50.91 190 SER A C 1
ATOM 1461 O O . SER A 1 190 ? 16.552 -11.515 3.099 1.00 50.91 190 SER A O 1
ATOM 1463 N N . VAL A 1 191 ? 15.947 -9.996 1.569 1.00 51.66 191 VAL A N 1
ATOM 1464 C CA . VAL A 1 191 ? 14.926 -10.836 0.916 1.00 51.66 191 VAL A CA 1
ATOM 1465 C C . VAL A 1 191 ? 15.569 -12.027 0.199 1.00 51.66 191 VAL A C 1
ATOM 1467 O O . VAL A 1 191 ? 15.134 -13.161 0.390 1.00 51.66 191 VAL A O 1
ATOM 1470 N N . ALA A 1 192 ? 16.669 -11.826 -0.541 1.00 50.09 192 ALA A N 1
ATOM 1471 C CA . ALA A 1 192 ? 17.403 -12.944 -1.144 1.00 50.09 192 ALA A CA 1
ATOM 1472 C C . ALA A 1 192 ? 18.071 -13.846 -0.086 1.00 50.09 192 ALA A C 1
ATOM 1474 O O . ALA A 1 192 ? 18.187 -15.057 -0.284 1.00 50.09 192 ALA A O 1
ATOM 1475 N N . GLY A 1 193 ? 18.488 -13.278 1.051 1.00 43.91 193 GLY A N 1
ATOM 1476 C CA . GLY A 1 193 ? 19.033 -14.019 2.190 1.00 43.91 193 GLY A CA 1
ATOM 1477 C C . GLY A 1 193 ? 17.974 -14.826 2.946 1.00 43.91 193 GLY A C 1
ATOM 1478 O O . GLY A 1 193 ? 18.235 -15.962 3.333 1.00 43.91 193 GLY A O 1
ATOM 1479 N N . ALA A 1 194 ? 16.770 -14.280 3.117 1.00 48.47 194 ALA A N 1
ATOM 1480 C CA . ALA A 1 194 ? 15.628 -14.971 3.709 1.00 48.47 194 ALA A CA 1
ATOM 1481 C C . ALA A 1 194 ? 15.123 -16.099 2.797 1.00 48.47 194 ALA A C 1
ATOM 1483 O O . ALA A 1 194 ? 14.939 -17.221 3.265 1.00 48.47 194 ALA A O 1
ATOM 1484 N N . ALA A 1 195 ? 15.026 -15.848 1.487 1.00 47.84 195 ALA A N 1
ATOM 1485 C CA . ALA A 1 195 ? 14.672 -16.865 0.499 1.00 47.84 195 ALA A CA 1
ATOM 1486 C C . ALA A 1 195 ? 15.701 -18.011 0.441 1.00 47.84 195 ALA A C 1
ATOM 1488 O O . ALA A 1 195 ? 15.314 -19.176 0.399 1.00 47.84 195 ALA A O 1
ATOM 1489 N N . ARG A 1 196 ? 17.012 -17.719 0.516 1.00 49.06 196 ARG A N 1
ATOM 1490 C CA . ARG A 1 196 ? 18.052 -18.767 0.596 1.00 49.06 196 ARG A CA 1
ATOM 1491 C C . ARG A 1 196 ? 17.960 -19.600 1.871 1.00 49.06 196 ARG A C 1
ATOM 1493 O O . ARG A 1 196 ? 18.077 -20.815 1.784 1.00 49.06 196 ARG A O 1
ATOM 1500 N N . ARG A 1 197 ? 17.705 -18.980 3.029 1.00 54.47 197 ARG A N 1
ATOM 1501 C CA . ARG A 1 197 ? 17.542 -19.711 4.299 1.00 54.47 197 ARG A CA 1
ATOM 1502 C C . ARG A 1 197 ? 16.341 -20.654 4.274 1.00 54.47 197 ARG A C 1
ATOM 1504 O O . ARG A 1 197 ? 16.477 -21.789 4.709 1.00 54.47 197 ARG A O 1
ATOM 1511 N N . LEU A 1 198 ? 15.216 -20.218 3.707 1.00 55.25 198 LEU A N 1
ATOM 1512 C CA . LEU A 1 198 ? 14.032 -21.066 3.533 1.00 55.25 198 LEU A CA 1
ATOM 1513 C C . LEU A 1 198 ? 14.310 -22.261 2.610 1.00 55.25 198 LEU A C 1
ATOM 1515 O O . LEU A 1 198 ? 13.928 -23.383 2.929 1.00 55.25 198 LEU A O 1
ATOM 1519 N N . VAL A 1 199 ? 15.028 -22.048 1.502 1.00 62.41 199 VAL A N 1
ATOM 1520 C CA . VAL A 1 199 ? 15.413 -23.131 0.580 1.00 62.41 199 VAL A CA 1
ATOM 1521 C C . VAL A 1 199 ? 16.399 -24.111 1.229 1.00 62.41 199 VAL A C 1
ATOM 1523 O O . VAL A 1 199 ? 16.241 -25.324 1.084 1.00 62.41 199 VAL A O 1
ATOM 1526 N N . ASP A 1 200 ? 17.387 -23.617 1.977 1.00 58.94 200 ASP A N 1
ATOM 1527 C CA . ASP A 1 200 ? 18.357 -24.463 2.683 1.00 58.94 200 ASP A CA 1
ATOM 1528 C C . ASP A 1 200 ? 17.711 -25.255 3.829 1.00 58.94 200 ASP A C 1
ATOM 1530 O O . ASP A 1 200 ? 18.116 -26.384 4.109 1.00 58.94 200 ASP A O 1
ATOM 1534 N N . GLU A 1 201 ? 16.696 -24.694 4.486 1.00 54.53 201 GLU A N 1
ATOM 1535 C CA . GLU A 1 201 ? 15.983 -25.362 5.571 1.00 54.53 201 GLU A CA 1
ATOM 1536 C C . GLU A 1 201 ? 15.062 -26.482 5.073 1.00 54.53 201 GLU A C 1
ATOM 1538 O O . GLU A 1 201 ? 15.027 -27.549 5.685 1.00 54.53 201 GLU A O 1
ATOM 1543 N N . VAL A 1 202 ? 14.401 -26.301 3.926 1.00 60.16 202 VAL A N 1
ATOM 1544 C CA . VAL A 1 202 ? 13.646 -27.378 3.258 1.00 60.16 202 VAL A CA 1
ATOM 1545 C C . VAL A 1 202 ? 14.585 -28.517 2.853 1.00 60.16 202 VAL A C 1
ATOM 1547 O O . VAL A 1 202 ? 14.325 -29.679 3.150 1.00 60.16 202 VAL A O 1
ATOM 1550 N N . ARG A 1 203 ? 15.755 -28.192 2.292 1.00 60.03 203 ARG A N 1
ATOM 1551 C CA . ARG A 1 203 ? 16.730 -29.195 1.839 1.00 60.03 203 ARG A CA 1
ATOM 1552 C C . ARG A 1 203 ? 17.320 -30.043 2.973 1.00 60.03 203 ARG A C 1
ATOM 1554 O O . ARG A 1 203 ? 17.667 -31.197 2.743 1.00 60.03 203 ARG A O 1
ATOM 1561 N N . ARG A 1 204 ? 17.429 -29.484 4.185 1.00 61.31 204 ARG A N 1
ATOM 1562 C CA . ARG A 1 204 ? 17.863 -30.208 5.396 1.00 61.31 204 ARG A CA 1
ATOM 1563 C C . ARG A 1 204 ? 16.782 -31.094 6.009 1.00 61.31 204 ARG A C 1
ATOM 1565 O O . ARG A 1 204 ? 17.129 -31.959 6.797 1.00 61.31 204 ARG A O 1
ATOM 1572 N N . ARG A 1 205 ? 15.502 -30.854 5.712 1.00 57.97 205 ARG A N 1
ATOM 1573 C CA . ARG A 1 205 ? 14.392 -31.706 6.177 1.00 57.97 205 ARG A CA 1
ATOM 1574 C C . ARG A 1 205 ? 14.179 -32.920 5.272 1.00 57.97 205 ARG A C 1
ATOM 1576 O O . ARG A 1 205 ? 13.656 -33.924 5.738 1.00 57.97 205 ARG A O 1
ATOM 1583 N N . ASP A 1 206 ? 14.633 -32.822 4.024 1.00 53.84 206 ASP A N 1
ATOM 1584 C CA . ASP A 1 206 ? 14.563 -33.885 3.016 1.00 53.84 206 ASP A CA 1
ATOM 1585 C C . ASP A 1 206 ? 15.851 -34.739 2.921 1.00 53.84 206 ASP A C 1
ATOM 1587 O O . ASP A 1 206 ? 15.938 -35.619 2.062 1.00 53.84 206 ASP A O 1
ATOM 1591 N N . SER A 1 207 ? 16.858 -34.473 3.767 1.00 50.50 207 SER A N 1
ATOM 1592 C CA . SER A 1 207 ? 18.115 -35.243 3.887 1.00 50.50 207 SER A CA 1
ATOM 1593 C C . SER A 1 207 ? 18.186 -35.958 5.230 1.00 50.50 207 SER A C 1
ATOM 1595 O O . SER A 1 207 ? 18.686 -37.103 5.252 1.00 50.50 207 SER A O 1
#

Radius of gyration: 27.1 Å; chains: 1; bounding box: 53×53×115 Å

Secondary structure (DSSP, 8-state):
----------PPPP------SS----HHHHHHHHHHHHHHHHHHHHHHHHHHHHHHHHHHHHHHHHHHHHTTS-HHHHHHHHHHHHHHHHHHHHHHHHHHHHHHHHHHHHHHHHHHHHHHHHHHHHHHH-GGGGT--TT-HHHHHHHHHHTS--HHHHHHHHHHHHHHHHHTTS---------THHHHHHHHHHHHHHHHHHHHH--

pLDDT: mean 78.09, std 21.44, range [34.06, 98.31]

=== Feature glossary ===
Feature key, reading from the visual/contextual features back to the raw sequence:

Rendered structure images. Structure images are PyMOL renders from six orthogonal camera directions. Cartoon representation draws helices as coils and strands as arrows; sticks shows the backbone as bonds; surface shows the solvent-excluded envelope. Rainbow coloring maps sequence position to hue (blue→red, N→C); chain coloring assigns a distinct color per polypeptide.

Contact-map, Ramachandran, and PAE plots. Three diagnostic plots accompany the record. The Cα contact map visualizes the tertiary structure as a 2D adjacency matrix (8 Å cutoff, sequence-local contacts suppressed). The Ramachandran plot shows the distribution of backbone (φ, ψ) torsions, with points in the α and β basins reflecting secondary structure content. The PAE plot shows AlphaFold's inter-residue confidence as a color matrix.

InterPro / GO / CATH / organism. The annotation block draws on four external resources. InterPro: which protein families and domains the sequence belongs to. GO: standardized terms for what the protein does, what process it participates in, and where in the cell it acts. CATH: which structural fold it has in the CATH hierarchy. Organism: the species of origin.

Nearest PDB structures. Structural nearest neighbors (via Foldseek easy-search vs the PDB). Reported per hit: target PDB id, E-value, and alignment TM-score. A TM-score above ~0.5 is the conventional threshold for 'same fold'.

Predicted aligned error. Predicted aligned error is AlphaFold's pairwise confidence. Unlike pLDDT (per-residue), PAE is per-residue-pair and captures whether two parts of the structure are correctly placed relative to each other. Units are ångströms of expected positional error.

Solvent-accessible surface area. SASA measures how much of the protein is reachable by solvent. It is computed by rolling a water-sized probe over the atomic surface and summing the exposed area (Å²). Per-residue SASA distinguishes core (buried, low SASA) from surface (exposed, high SASA) residues; total SASA is a whole-molecule size measure.

B-factor. Crystallographic B-factors measure how much each atom's electron density is smeared out, in Å². They rise in mobile loops and surface residues and fall in the buried interior. In AlphaFold models this column is repurposed to hold pLDDT instead.

pLDDT. For AlphaFold models, the B-factor field carries pLDDT — the model's own estimate of local accuracy on a 0–100 scale. Regions with pLDDT<50 should be treated as essentially unmodeled; they often correspond to intrinsically disordered segments.

Backbone torsions (φ/ψ). φ (phi) and ψ (psi) are the two rotatable backbone dihedrals per residue: φ is the C(i-1)–N–Cα–C torsion, ψ is the N–Cα–C–N(i+1) torsion, both in degrees on (−180°, 180°]. α-helical residues cluster near (−60°, −45°); β-strand residues near (−120°, +130°). A Ramachandran plot is simply a scatter of (φ, ψ) for every residue.

Radius of gyration, Cα contacts, bounding box. Radius of gyration (Rg) is the root-mean-square distance of Cα atoms from their centroid — a single number for overall size and compactness. A globular domain of N residues has Rg ≈ 2.2·N^0.38 Å; an extended or disordered chain has a much larger Rg. The Cα contact count is the number of residue pairs whose Cα atoms are within 8 Å and are more than four positions apart in sequence — a standard proxy for tertiary packing density. The bounding box is the smallest axis-aligned box enclosing all Cα atoms.

Secondary structure (3-state, P-SEA). Three-state secondary structure (P-SEA) collapses the eight DSSP classes into helix (a), strand (b), and coil (c). P-SEA assigns these from Cα geometry alone — distances and angles — without requiring backbone oxygens, so it works on any Cα trace.

Secondary structure (8-state, DSSP). Secondary structure is the local, repeating backbone conformation. DSSP classifies it into eight states by reading the hydrogen-bond network: three helix types (H, G, I), two β types (E, B), two non-regular types (T, S), and unstructured coil (-).

Foldseek 3Di. The Foldseek 3Di string encodes local tertiary geometry as a 20-letter alphabet — one character per residue — derived from the relative positions of nearby Cα atoms. Unlike the amino-acid sequence, 3Di is a direct function of the 3D structure, so two proteins with the same fold have similar 3Di strings even at low sequence identity.

mmCIF coordinates. Structure coordinates are given as an mmCIF _atom_site loop: one row per atom with element, residue name, chain id, sequence number, and x/y/z position in Å. Only the four main-chain atoms per residue are included here; side chains are omitted to keep the record compact.

Sequence. This is the polypeptide sequence — one letter per residue, N-terminus first. Length ranges from a few dozen residues for small domains to over a thousand for large multi-domain proteins.